Protein AF-A0A3D0TPC2-F1 (afdb_monomer_lite)

Radius of gyration: 18.02 Å; chains: 1; bounding box: 42×35×57 Å

Secondary structure (DSSP, 8-state):
--HHHHHHHHHHHHHHHHHHHHHHHHHHHHHS---GGGT---HHHHHHHHHHHHHHHHHHHHHTGGGTTTGGG-SS--TTHHHHHHHHHHHHSPPPTTT-SSTTTS-PPPHHHHHHHHHHHHHT--TTPPPPEEEE-TTS-EEEEEEETTTTEEEEEEE-TT-SSPEEEEE-TT-SS-EEEEHHHHHHHHHHHHHHHHT-

pLDDT: mean 74.46, std 15.18, range [41.19, 95.12]

Foldseek 3Di:
DPPPPVLQLLLVQLLVLLVVLLVVLVCVLVVDPPPPVPAPDPSVVQVVQLVVLSVLLSVLSNVVSVQSNLSSVPPDHDPQPSVLSVVLSVLQRQGDPVPPPPSLPRLRAHSVLSNVVVSLCSNLDDPQQDHWDWDQDPQSHIKTWDDDPVQRKIWIWIRHPPDPFIKIWIDGRPDPDIDIDTCVVCSVVSNVSRVVVSVD

Structure (mmCIF, N/CA/C/O backbone):
data_AF-A0A3D0TPC2-F1
#
_entry.id   AF-A0A3D0TPC2-F1
#
loop_
_atom_site.group_PDB
_atom_site.id
_atom_site.type_symbol
_atom_site.label_atom_id
_atom_site.label_alt_id
_atom_site.label_comp_id
_atom_site.label_asym_id
_atom_site.label_entity_id
_atom_site.label_seq_id
_atom_site.pdbx_PDB_ins_code
_atom_site.Cartn_x
_atom_site.Cartn_y
_atom_site.Cartn_z
_atom_site.occupancy
_atom_site.B_iso_or_equiv
_atom_site.auth_seq_id
_atom_site.auth_comp_id
_atom_site.auth_asym_id
_atom_site.auth_atom_id
_atom_site.pdbx_PDB_model_num
ATOM 1 N N . MET A 1 1 ? 18.596 -9.144 31.405 1.00 41.19 1 MET A N 1
ATOM 2 C CA . MET A 1 1 ? 19.113 -8.814 30.060 1.00 41.19 1 MET A CA 1
ATOM 3 C C . MET A 1 1 ? 18.632 -9.886 29.087 1.00 41.19 1 MET A C 1
ATOM 5 O O . MET A 1 1 ? 19.204 -10.961 29.081 1.00 41.19 1 MET A O 1
ATOM 9 N N . ALA A 1 2 ? 17.531 -9.646 28.366 1.00 49.00 2 ALA A N 1
ATOM 10 C CA . ALA A 1 2 ? 16.954 -10.598 27.395 1.00 49.00 2 ALA A CA 1
ATOM 11 C C . ALA A 1 2 ? 16.212 -9.895 26.233 1.00 49.00 2 ALA A C 1
ATOM 13 O O . ALA A 1 2 ? 15.448 -10.525 25.516 1.00 49.00 2 ALA A O 1
ATOM 14 N N . LYS A 1 3 ? 16.412 -8.579 26.058 1.00 45.12 3 LYS A N 1
ATOM 15 C CA . LYS A 1 3 ? 15.665 -7.770 25.080 1.00 45.12 3 LYS A CA 1
ATOM 16 C C . LYS A 1 3 ? 16.294 -7.793 23.674 1.00 45.12 3 LYS A C 1
ATOM 18 O O . LYS A 1 3 ? 15.587 -7.661 22.696 1.00 45.12 3 LYS A O 1
ATOM 23 N N . GLY A 1 4 ? 17.605 -8.043 23.563 1.00 45.81 4 GLY A N 1
ATOM 24 C CA . GLY A 1 4 ? 18.334 -7.951 22.286 1.00 45.81 4 GLY A CA 1
ATOM 25 C C . GLY A 1 4 ? 18.294 -9.188 21.377 1.00 45.81 4 GLY A C 1
ATOM 26 O O . GLY A 1 4 ? 18.640 -9.079 20.206 1.00 45.81 4 GLY A O 1
ATOM 27 N N . THR A 1 5 ? 17.904 -10.361 21.883 1.00 50.00 5 THR A N 1
ATOM 28 C CA . THR A 1 5 ? 17.900 -11.605 21.084 1.00 50.00 5 THR A CA 1
ATOM 29 C C . THR A 1 5 ? 16.546 -11.862 20.414 1.00 50.00 5 THR A C 1
ATOM 31 O O . THR A 1 5 ? 16.500 -12.424 19.324 1.00 50.00 5 THR A O 1
ATOM 34 N N . MET A 1 6 ? 15.445 -11.418 21.034 1.00 46.69 6 MET A N 1
ATOM 35 C CA . MET A 1 6 ? 14.094 -11.560 20.475 1.00 46.69 6 MET A CA 1
ATOM 36 C C . MET A 1 6 ? 13.836 -10.584 19.317 1.00 46.69 6 MET A C 1
ATOM 38 O O . MET A 1 6 ? 13.339 -11.017 18.283 1.00 46.69 6 MET A O 1
ATOM 42 N N . ASP A 1 7 ? 14.269 -9.322 19.430 1.00 50.66 7 ASP A N 1
ATOM 43 C CA . ASP A 1 7 ? 14.056 -8.304 18.383 1.00 50.66 7 ASP A CA 1
ATOM 44 C C . ASP A 1 7 ? 14.769 -8.638 17.056 1.00 50.66 7 ASP A C 1
ATOM 46 O O . ASP A 1 7 ? 14.252 -8.335 15.984 1.00 50.66 7 ASP A O 1
ATOM 50 N N . ARG A 1 8 ? 15.924 -9.320 17.102 1.00 53.25 8 ARG A N 1
ATOM 51 C CA . ARG A 1 8 ? 16.634 -9.778 15.890 1.00 53.25 8 ARG A CA 1
ATOM 52 C C . ARG A 1 8 ? 15.889 -10.881 15.143 1.00 53.25 8 ARG A C 1
ATOM 54 O O . ARG A 1 8 ? 15.791 -10.831 13.927 1.00 53.25 8 ARG A O 1
ATOM 61 N N . THR A 1 9 ? 15.328 -11.838 15.878 1.00 58.41 9 THR A N 1
ATOM 62 C CA . THR A 1 9 ? 14.628 -12.988 15.280 1.00 58.41 9 THR A CA 1
ATOM 63 C C . THR A 1 9 ? 13.366 -12.532 14.544 1.00 58.41 9 THR A C 1
ATOM 65 O O . THR A 1 9 ? 13.076 -12.988 13.446 1.00 58.41 9 THR A O 1
ATOM 68 N N . ALA A 1 10 ? 12.666 -11.561 15.129 1.00 54.28 10 ALA A N 1
ATOM 69 C CA . ALA A 1 10 ? 11.485 -10.948 14.549 1.00 54.28 10 ALA A CA 1
ATOM 70 C C . ALA A 1 10 ? 11.784 -10.203 13.236 1.00 54.28 10 ALA A C 1
ATOM 72 O O . ALA A 1 10 ? 11.070 -10.347 12.241 1.00 54.28 10 ALA A O 1
ATOM 73 N N . ALA A 1 11 ? 12.877 -9.438 13.220 1.00 56.59 11 ALA A N 1
ATOM 74 C CA . ALA A 1 11 ? 13.283 -8.717 12.028 1.00 56.59 11 ALA A CA 1
ATOM 75 C C . ALA A 1 11 ? 13.643 -9.653 10.864 1.00 56.59 11 ALA A C 1
ATOM 77 O O . ALA A 1 11 ? 13.249 -9.413 9.720 1.00 56.59 11 ALA A O 1
ATOM 78 N N . ASP A 1 12 ? 14.322 -10.755 11.177 1.00 62.19 12 ASP A N 1
ATOM 79 C CA . ASP A 1 12 ? 14.690 -11.778 10.204 1.00 62.19 12 ASP A CA 1
ATOM 80 C C . ASP A 1 12 ? 13.446 -12.462 9.600 1.00 62.19 12 ASP A C 1
ATOM 82 O O . ASP A 1 12 ? 13.386 -12.695 8.391 1.00 62.19 12 ASP A O 1
ATOM 86 N N . GLU A 1 13 ? 12.408 -12.725 10.400 1.00 61.16 13 GLU A N 1
ATOM 87 C CA . GLU A 1 13 ? 11.156 -13.342 9.939 1.00 61.16 13 GLU A CA 1
ATOM 88 C C . GLU A 1 13 ? 10.371 -12.451 8.964 1.00 61.16 13 GLU A C 1
ATOM 90 O O . GLU A 1 13 ? 9.858 -12.944 7.958 1.00 61.16 13 GLU A O 1
ATOM 95 N N . ALA A 1 14 ? 10.332 -11.139 9.202 1.00 58.97 14 ALA A N 1
ATOM 96 C CA . ALA A 1 14 ? 9.698 -10.166 8.313 1.00 58.97 14 ALA A CA 1
ATOM 97 C C . ALA A 1 14 ? 10.357 -10.101 6.931 1.00 58.97 14 ALA A C 1
ATOM 99 O O . ALA A 1 14 ? 9.681 -10.089 5.899 1.00 58.97 14 ALA A O 1
ATOM 100 N N . VAL A 1 15 ? 11.691 -10.089 6.915 1.00 66.81 15 VAL A N 1
ATOM 101 C CA . VAL A 1 15 ? 12.481 -10.092 5.680 1.00 66.81 15 VAL A CA 1
ATOM 102 C C . VAL A 1 15 ? 12.261 -11.398 4.918 1.00 66.81 15 VAL A C 1
ATOM 104 O O . VAL A 1 15 ? 12.082 -11.373 3.701 1.00 66.81 15 VAL A O 1
ATOM 107 N N . VAL A 1 16 ? 12.187 -12.534 5.619 1.00 70.69 16 VAL A N 1
ATOM 108 C CA . VAL A 1 16 ? 11.868 -13.838 5.016 1.00 70.69 16 VAL A CA 1
ATOM 109 C C . VAL A 1 16 ? 10.454 -13.856 4.427 1.00 70.69 16 VAL A C 1
ATOM 111 O O . VAL A 1 16 ? 10.254 -14.353 3.317 1.00 70.69 16 VAL A O 1
ATOM 114 N N . ALA A 1 17 ? 9.474 -13.298 5.137 1.00 67.25 17 ALA A N 1
ATOM 115 C CA . ALA A 1 17 ? 8.098 -13.134 4.675 1.00 67.25 17 ALA A CA 1
ATOM 116 C C . ALA A 1 17 ? 8.036 -12.325 3.369 1.00 67.25 17 ALA A C 1
ATOM 118 O O . ALA A 1 17 ? 7.430 -12.760 2.385 1.00 67.25 17 ALA A O 1
ATOM 119 N N . PHE A 1 18 ? 8.729 -11.188 3.335 1.00 71.31 18 PHE A N 1
ATOM 120 C CA . PHE A 1 18 ? 8.833 -10.362 2.142 1.00 71.31 18 PHE A CA 1
ATOM 121 C C . PHE A 1 18 ? 9.507 -11.095 0.980 1.00 71.31 18 PHE A C 1
ATOM 123 O O . PHE A 1 18 ? 8.979 -11.120 -0.131 1.00 71.31 18 PHE A O 1
ATOM 130 N N . ASP A 1 19 ? 10.639 -11.754 1.239 1.00 75.50 19 ASP A N 1
ATOM 131 C CA . ASP A 1 19 ? 11.368 -12.514 0.224 1.00 75.50 19 ASP A CA 1
ATOM 132 C C . ASP A 1 19 ? 10.519 -13.663 -0.345 1.00 75.50 19 ASP A C 1
ATOM 134 O O . ASP A 1 19 ? 10.604 -13.960 -1.536 1.00 75.50 19 ASP A O 1
ATOM 138 N N . ASN A 1 20 ? 9.654 -14.285 0.459 1.00 76.25 20 ASN A N 1
ATOM 139 C CA . ASN A 1 20 ? 8.718 -15.300 -0.022 1.00 76.25 20 ASN A CA 1
ATOM 140 C C . ASN A 1 20 ? 7.616 -14.705 -0.911 1.00 76.25 20 ASN A C 1
ATOM 142 O O . ASN A 1 20 ? 7.312 -15.284 -1.955 1.00 76.25 20 ASN A O 1
ATOM 146 N N . ALA A 1 21 ? 7.048 -13.552 -0.544 1.00 74.19 21 ALA A N 1
ATOM 147 C CA . ALA A 1 21 ? 6.061 -12.858 -1.373 1.00 74.19 21 ALA A CA 1
ATOM 148 C C . ALA A 1 21 ? 6.672 -12.381 -2.703 1.00 74.19 21 ALA A C 1
ATOM 150 O O . ALA A 1 21 ? 6.079 -12.591 -3.761 1.00 74.19 21 ALA A O 1
ATOM 151 N N . ALA A 1 22 ? 7.889 -11.831 -2.662 1.00 75.44 22 ALA A N 1
ATOM 152 C CA . ALA A 1 22 ? 8.646 -11.424 -3.842 1.00 75.44 22 ALA A CA 1
ATOM 153 C C . ALA A 1 22 ? 8.966 -12.617 -4.759 1.00 75.44 22 ALA A C 1
ATOM 155 O O . ALA A 1 22 ? 8.783 -12.529 -5.969 1.00 75.44 22 ALA A O 1
ATOM 156 N N . ARG A 1 23 ? 9.371 -13.769 -4.203 1.00 78.31 23 ARG A N 1
ATOM 157 C CA . ARG A 1 23 ? 9.587 -15.007 -4.980 1.00 78.31 23 ARG A CA 1
ATOM 158 C C . ARG A 1 23 ? 8.304 -15.548 -5.600 1.00 78.31 23 ARG A C 1
ATOM 160 O O . ARG A 1 23 ? 8.337 -16.047 -6.723 1.00 78.31 23 ARG A O 1
ATOM 167 N N . ALA A 1 24 ? 7.183 -15.486 -4.881 1.00 78.25 24 ALA A N 1
ATOM 168 C CA . ALA A 1 24 ? 5.889 -15.897 -5.417 1.00 78.25 24 ALA A CA 1
ATOM 169 C C . ALA A 1 24 ? 5.478 -15.005 -6.597 1.00 78.25 24 ALA A C 1
ATOM 171 O O . ALA A 1 24 ? 4.994 -15.513 -7.609 1.00 78.25 24 ALA A O 1
ATOM 172 N N . LEU A 1 25 ? 5.731 -13.698 -6.491 1.00 77.69 25 LEU A N 1
ATOM 173 C CA . LEU A 1 25 ? 5.493 -12.731 -7.556 1.00 77.69 25 LEU A CA 1
ATOM 174 C C . LEU A 1 25 ? 6.395 -12.984 -8.774 1.00 77.69 25 LEU A C 1
ATOM 176 O O . LEU A 1 25 ? 5.893 -13.089 -9.889 1.00 77.69 25 LEU A O 1
ATOM 180 N N . ASP A 1 26 ? 7.692 -13.203 -8.555 1.00 75.62 26 ASP A N 1
ATOM 181 C CA . ASP A 1 26 ? 8.646 -13.563 -9.610 1.00 75.62 26 ASP A CA 1
ATOM 182 C C . ASP A 1 26 ? 8.252 -14.880 -10.306 1.00 75.62 26 ASP A C 1
ATOM 184 O O . ASP A 1 26 ? 8.190 -14.964 -11.530 1.00 75.62 26 ASP A O 1
ATOM 188 N N . THR A 1 27 ? 7.845 -15.899 -9.541 1.00 76.81 27 THR A N 1
ATOM 189 C CA . THR A 1 27 ? 7.322 -17.163 -10.094 1.00 76.81 27 THR A CA 1
ATOM 190 C C . THR A 1 27 ? 6.052 -16.937 -10.919 1.00 76.81 27 THR A C 1
ATOM 192 O O . THR A 1 27 ? 5.877 -17.557 -11.966 1.00 76.81 27 THR A O 1
ATOM 195 N N . ARG A 1 28 ? 5.159 -16.039 -10.482 1.00 75.69 28 ARG A N 1
ATOM 196 C CA . ARG A 1 28 ? 3.927 -15.687 -11.204 1.00 75.69 28 ARG A CA 1
ATOM 197 C C . ARG A 1 28 ? 4.228 -14.961 -12.513 1.00 75.69 28 ARG A C 1
ATOM 199 O O . ARG A 1 28 ? 3.548 -15.222 -13.504 1.00 75.69 28 ARG A O 1
ATOM 206 N N . TRP A 1 29 ? 5.223 -14.078 -12.531 1.00 72.75 29 TRP A N 1
ATOM 207 C CA . TRP A 1 29 ? 5.662 -13.384 -13.742 1.00 72.75 29 TRP A CA 1
ATOM 208 C C . TRP A 1 29 ? 6.386 -14.315 -14.715 1.00 72.75 29 TRP A C 1
ATOM 210 O O . TRP A 1 29 ? 6.119 -14.249 -15.909 1.00 72.75 29 TRP A O 1
ATOM 220 N N . ASN A 1 30 ? 7.225 -15.224 -14.213 1.00 68.25 30 ASN A N 1
ATOM 221 C CA . ASN A 1 30 ? 7.955 -16.195 -15.034 1.00 68.25 30 ASN A CA 1
ATOM 222 C C . ASN A 1 30 ? 7.078 -17.368 -15.513 1.00 68.25 30 ASN A C 1
ATOM 224 O O . ASN A 1 30 ? 7.376 -17.984 -16.532 1.00 68.25 30 ASN A O 1
ATOM 228 N N . GLY A 1 31 ? 6.014 -17.702 -14.775 1.00 61.91 31 GLY A N 1
ATOM 229 C CA . GLY A 1 31 ? 5.088 -18.796 -15.090 1.00 61.91 31 GLY A CA 1
ATOM 230 C C . GLY A 1 31 ? 3.858 -18.380 -15.900 1.00 61.91 31 GLY A C 1
ATOM 231 O O . GLY A 1 31 ? 3.169 -19.239 -16.450 1.00 61.91 31 GLY A O 1
ATOM 232 N N . ARG A 1 32 ? 3.556 -17.080 -15.985 1.00 59.19 32 ARG A N 1
ATOM 233 C CA . ARG A 1 32 ? 2.592 -16.566 -16.959 1.00 59.19 32 ARG A CA 1
ATOM 234 C C . ARG A 1 32 ? 3.315 -16.391 -18.289 1.00 59.19 32 ARG A C 1
ATOM 236 O O . ARG A 1 32 ? 4.249 -15.601 -18.368 1.00 59.19 32 ARG A O 1
ATOM 243 N N . ASP A 1 33 ? 2.789 -17.007 -19.346 1.00 48.31 33 ASP A N 1
ATOM 244 C CA . ASP A 1 33 ? 2.858 -16.424 -20.690 1.00 48.31 33 ASP A CA 1
ATOM 245 C C . ASP A 1 33 ? 2.101 -15.091 -20.625 1.00 48.31 33 ASP A C 1
ATOM 247 O O . ASP A 1 33 ? 0.917 -14.998 -20.967 1.00 48.31 33 ASP A O 1
ATOM 251 N N . TYR A 1 34 ? 2.733 -14.071 -20.044 1.00 49.19 34 TYR A N 1
ATOM 252 C CA . TYR A 1 34 ? 2.173 -12.739 -19.945 1.00 49.19 34 TYR A CA 1
ATOM 253 C C . TYR A 1 34 ? 2.145 -12.206 -21.371 1.00 49.19 34 TYR A C 1
ATOM 255 O O . TYR A 1 34 ? 3.137 -11.698 -21.881 1.00 49.19 34 TYR A O 1
ATOM 263 N N . ARG A 1 35 ? 1.022 -12.434 -22.060 1.00 45.38 35 ARG A N 1
ATOM 264 C CA . ARG A 1 35 ? 0.789 -11.916 -23.402 1.00 45.38 35 ARG A CA 1
ATOM 265 C C . ARG A 1 35 ? 0.989 -10.408 -23.343 1.00 45.38 35 ARG A C 1
ATOM 267 O O . ARG A 1 35 ? 0.158 -9.686 -22.794 1.00 45.38 35 ARG A O 1
ATOM 274 N N . SER A 1 36 ? 2.091 -9.964 -23.937 1.00 46.97 36 SER A N 1
ATOM 275 C CA . SER A 1 36 ? 2.481 -8.572 -24.167 1.00 46.97 36 SER A CA 1
ATOM 276 C C . SER A 1 36 ? 1.446 -7.770 -24.967 1.00 46.97 36 SER A C 1
ATOM 278 O O . SER A 1 36 ? 1.631 -6.578 -25.193 1.00 46.97 36 SER A O 1
ATOM 280 N N . ASP A 1 37 ? 0.352 -8.407 -25.387 1.00 45.56 37 ASP A N 1
ATOM 281 C CA . ASP A 1 37 ? -0.706 -7.857 -26.231 1.00 45.56 37 ASP A CA 1
ATOM 282 C C . ASP A 1 37 ? -1.420 -6.635 -25.622 1.00 45.56 37 ASP A C 1
ATOM 284 O O . ASP A 1 37 ? -2.103 -5.926 -26.354 1.00 45.56 37 ASP A O 1
ATOM 288 N N . ARG A 1 38 ? -1.289 -6.366 -24.311 1.00 47.84 38 ARG A N 1
ATOM 289 C CA . ARG A 1 38 ? -1.936 -5.205 -23.667 1.00 47.84 38 ARG A CA 1
ATOM 290 C C . ARG A 1 38 ? -1.121 -3.913 -23.633 1.00 47.84 38 ARG A C 1
ATOM 292 O O . ARG A 1 38 ? -1.750 -2.880 -23.446 1.00 47.84 38 ARG A O 1
ATOM 299 N N . HIS A 1 39 ? 0.208 -3.951 -23.782 1.00 48.00 39 HIS A N 1
ATOM 300 C CA . HIS A 1 39 ? 1.042 -2.779 -23.449 1.00 48.00 39 HIS A CA 1
ATOM 301 C C . HIS A 1 39 ? 2.178 -2.452 -24.430 1.00 48.00 39 HIS A C 1
ATOM 303 O O . HIS A 1 39 ? 3.118 -1.751 -24.063 1.00 48.00 39 HIS A O 1
ATOM 309 N N . GLY A 1 40 ? 2.172 -3.020 -25.643 1.00 46.84 40 GLY A N 1
ATOM 310 C CA . GLY A 1 40 ? 3.077 -2.618 -26.736 1.00 46.84 40 GLY A CA 1
ATOM 311 C C . GLY A 1 40 ? 4.592 -2.723 -26.473 1.00 46.84 40 GLY A C 1
ATOM 312 O O . GLY A 1 40 ? 5.387 -2.376 -27.345 1.00 46.84 40 GLY A O 1
ATOM 313 N N . TYR A 1 41 ? 5.019 -3.193 -25.299 1.00 51.31 41 TYR A N 1
ATOM 314 C CA . TYR A 1 41 ? 6.420 -3.272 -24.917 1.00 51.31 41 TYR A CA 1
ATOM 315 C C . TYR A 1 41 ? 7.164 -4.323 -25.735 1.00 51.31 41 TYR A C 1
ATOM 317 O O . TYR A 1 41 ? 6.661 -5.419 -25.995 1.00 51.31 41 TYR A O 1
ATOM 325 N N . ALA A 1 42 ? 8.447 -4.052 -25.985 1.00 55.25 42 ALA A N 1
ATOM 326 C CA . ALA A 1 42 ? 9.420 -5.129 -26.028 1.00 55.25 42 ALA A CA 1
ATOM 327 C C . ALA A 1 42 ? 9.421 -5.778 -24.635 1.00 55.25 42 ALA A C 1
ATOM 329 O O . ALA A 1 42 ? 10.040 -5.273 -23.703 1.00 55.25 42 ALA A O 1
ATOM 330 N N . ASP A 1 43 ? 8.669 -6.868 -24.502 1.00 68.69 43 ASP A N 1
ATOM 331 C CA . ASP A 1 43 ? 8.403 -7.672 -23.300 1.00 68.69 43 ASP A CA 1
ATOM 332 C C . ASP A 1 43 ? 9.621 -7.835 -22.354 1.00 68.69 43 ASP A C 1
ATOM 334 O O . ASP A 1 43 ? 9.489 -7.944 -21.140 1.00 68.69 43 ASP A O 1
ATOM 338 N N . ALA A 1 44 ? 10.851 -7.797 -22.874 1.00 70.81 44 ALA A N 1
ATOM 339 C CA . ALA A 1 44 ? 12.080 -7.823 -22.079 1.00 70.81 44 ALA A CA 1
ATOM 340 C C . ALA A 1 44 ? 12.367 -6.544 -21.256 1.00 70.81 44 ALA A C 1
ATOM 342 O O . ALA A 1 44 ? 12.779 -6.662 -20.104 1.00 70.81 44 ALA A O 1
ATOM 343 N N . GLU A 1 45 ? 12.165 -5.339 -21.801 1.00 72.94 45 GLU A N 1
ATOM 344 C CA . GLU A 1 45 ? 12.511 -4.082 -21.108 1.00 72.94 45 GLU A CA 1
ATOM 345 C C . GL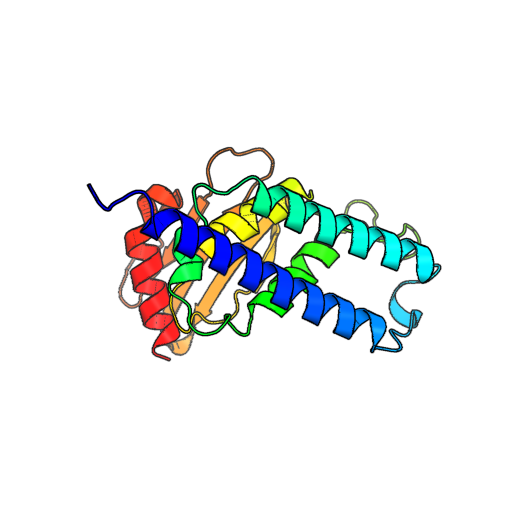U A 1 45 ? 11.558 -3.809 -19.942 1.00 72.94 45 GLU A C 1
ATOM 347 O O . GLU A 1 45 ? 11.985 -3.463 -18.842 1.00 72.94 45 GLU A O 1
ATOM 352 N N . TYR A 1 46 ? 10.263 -4.039 -20.154 1.00 73.00 46 TYR A N 1
ATOM 353 C CA . TYR A 1 46 ? 9.261 -3.905 -19.102 1.00 73.00 46 TYR A CA 1
ATOM 354 C C . TYR A 1 46 ? 9.492 -4.893 -17.958 1.00 73.00 46 TYR A C 1
ATOM 356 O O . TYR A 1 46 ? 9.457 -4.512 -16.788 1.00 73.00 46 TYR A O 1
ATOM 364 N N . ARG A 1 47 ? 9.806 -6.153 -18.289 1.00 75.12 47 ARG A N 1
ATOM 365 C CA . ARG A 1 47 ? 10.196 -7.158 -17.292 1.00 75.12 47 ARG A CA 1
ATOM 366 C C . ARG A 1 47 ? 11.441 -6.733 -16.518 1.00 75.12 47 ARG A C 1
ATOM 368 O O . ARG A 1 47 ? 11.433 -6.836 -15.296 1.00 75.12 47 ARG A O 1
ATOM 375 N N . ALA A 1 48 ? 12.466 -6.207 -17.190 1.00 79.44 48 ALA A N 1
ATOM 376 C CA . ALA A 1 48 ? 13.670 -5.714 -16.523 1.00 79.44 48 ALA A CA 1
ATOM 377 C C . ALA A 1 48 ? 13.354 -4.589 -15.521 1.00 79.44 48 ALA A C 1
ATOM 379 O O . ALA A 1 48 ? 13.802 -4.654 -14.379 1.00 79.44 48 ALA A O 1
ATOM 380 N N . ARG A 1 49 ? 12.510 -3.620 -15.903 1.00 78.31 49 ARG A N 1
ATOM 381 C CA . ARG A 1 49 ? 12.083 -2.526 -15.011 1.00 78.31 49 ARG A CA 1
ATOM 382 C C . ARG A 1 49 ? 11.254 -3.013 -13.820 1.00 78.31 49 ARG A C 1
ATOM 384 O O . ARG A 1 49 ? 11.445 -2.527 -12.711 1.00 78.31 49 ARG A O 1
ATOM 391 N N . ARG A 1 50 ? 10.367 -3.998 -14.014 1.00 80.62 50 ARG A N 1
ATOM 392 C CA . ARG A 1 50 ? 9.614 -4.621 -12.908 1.00 80.62 50 ARG A CA 1
ATOM 393 C C . ARG A 1 50 ? 10.537 -5.315 -11.907 1.00 80.62 50 ARG A C 1
ATOM 395 O O . ARG A 1 50 ? 10.355 -5.167 -10.701 1.00 80.62 50 ARG A O 1
ATOM 402 N N . VAL A 1 51 ? 11.533 -6.052 -12.402 1.00 81.31 51 VAL A N 1
ATOM 403 C CA . VAL A 1 51 ? 12.544 -6.710 -11.559 1.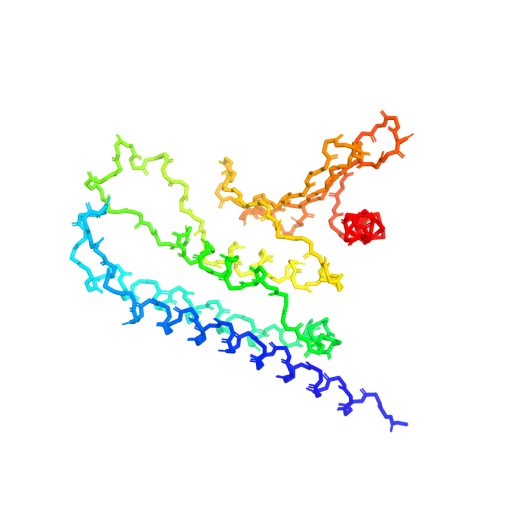00 81.31 51 VAL A CA 1
ATOM 404 C C . VAL A 1 51 ? 13.363 -5.673 -10.789 1.00 81.31 51 VAL A C 1
ATOM 406 O O . VAL A 1 51 ? 13.569 -5.835 -9.589 1.00 81.31 51 VAL A O 1
ATOM 409 N N . GLU A 1 52 ? 13.774 -4.585 -11.443 1.00 83.38 52 GLU A N 1
ATOM 410 C CA . GLU A 1 52 ? 14.503 -3.484 -10.805 1.00 83.38 52 GLU A CA 1
ATOM 411 C C . GLU A 1 52 ? 13.676 -2.803 -9.702 1.00 83.38 52 GLU A C 1
ATOM 413 O O . GLU A 1 52 ? 14.171 -2.617 -8.590 1.00 83.38 52 GLU A O 1
ATOM 418 N N . ALA A 1 53 ? 12.400 -2.503 -9.962 1.00 82.12 53 ALA A N 1
ATOM 419 C CA . ALA A 1 53 ? 11.494 -1.931 -8.968 1.00 82.12 53 ALA A CA 1
ATOM 420 C C . ALA A 1 53 ? 11.287 -2.869 -7.765 1.00 82.12 53 ALA A C 1
ATOM 422 O O . ALA A 1 53 ? 11.340 -2.428 -6.614 1.00 82.12 53 ALA A O 1
ATOM 423 N N . LEU A 1 54 ? 11.115 -4.174 -8.009 1.00 83.38 54 LEU A N 1
ATOM 424 C CA . LEU A 1 54 ? 10.983 -5.167 -6.944 1.00 83.38 54 LEU A CA 1
ATOM 425 C C . LEU A 1 54 ? 12.262 -5.270 -6.097 1.00 83.38 54 LEU A C 1
ATOM 427 O O . LEU A 1 54 ? 12.179 -5.295 -4.870 1.00 83.38 54 LEU A O 1
ATOM 431 N N . GLU A 1 55 ? 13.444 -5.299 -6.716 1.00 83.75 55 GLU A N 1
ATOM 432 C CA . GLU A 1 55 ? 14.720 -5.300 -5.984 1.00 83.75 55 GLU A CA 1
ATOM 433 C C . GLU A 1 55 ? 14.942 -3.997 -5.205 1.00 83.75 55 GLU A C 1
ATOM 435 O O . GLU A 1 55 ? 15.410 -4.034 -4.065 1.00 83.75 55 GLU A O 1
ATOM 440 N N . CYS A 1 56 ? 14.524 -2.854 -5.753 1.00 82.94 56 CYS A N 1
ATOM 441 C CA . CYS A 1 56 ? 14.556 -1.577 -5.047 1.00 82.94 56 CYS A CA 1
ATOM 442 C C . CYS A 1 56 ? 13.705 -1.625 -3.765 1.00 82.94 56 CYS A C 1
ATOM 444 O O . CYS A 1 56 ? 14.195 -1.276 -2.685 1.00 82.94 56 CYS A O 1
ATOM 446 N N . LEU A 1 57 ? 12.473 -2.145 -3.847 1.00 78.69 57 LEU A N 1
ATOM 447 C CA . LEU A 1 57 ? 11.600 -2.357 -2.684 1.00 78.69 57 LEU A CA 1
ATOM 448 C C . LEU A 1 57 ? 12.243 -3.306 -1.655 1.00 78.69 57 LEU A C 1
ATOM 450 O O . LEU A 1 57 ? 12.241 -3.015 -0.456 1.00 78.69 57 LEU A O 1
ATOM 454 N N . ARG A 1 58 ? 12.858 -4.408 -2.113 1.00 78.06 58 ARG A N 1
ATOM 455 C CA . ARG A 1 58 ? 13.585 -5.371 -1.257 1.00 78.06 58 ARG A CA 1
ATOM 456 C C . ARG A 1 58 ? 14.739 -4.724 -0.511 1.00 78.06 58 ARG A C 1
ATOM 458 O O . ARG A 1 58 ? 14.879 -4.928 0.696 1.00 78.06 58 ARG A O 1
ATOM 465 N N . GLN A 1 59 ? 15.570 -3.959 -1.208 1.00 79.50 59 GLN A N 1
ATOM 466 C CA . GLN A 1 59 ? 16.739 -3.324 -0.616 1.00 79.50 59 GLN A CA 1
ATOM 467 C C . GLN A 1 59 ? 16.340 -2.299 0.449 1.00 79.50 59 GLN A C 1
ATOM 469 O O . GLN A 1 59 ? 16.903 -2.313 1.545 1.00 79.50 59 GLN A O 1
ATOM 474 N N . HIS A 1 60 ? 15.341 -1.461 0.167 1.00 74.06 60 HIS A N 1
ATOM 475 C CA . HIS A 1 60 ? 14.883 -0.451 1.118 1.00 74.06 60 HIS A CA 1
ATOM 476 C C . HIS A 1 60 ? 14.241 -1.063 2.367 1.00 74.06 60 HIS A C 1
ATOM 478 O O . HIS A 1 60 ? 14.484 -0.594 3.480 1.00 74.06 60 HIS A O 1
ATOM 484 N N . LEU A 1 61 ? 13.460 -2.137 2.220 1.00 69.94 61 LEU A N 1
ATOM 485 C CA . LEU A 1 61 ? 12.895 -2.839 3.373 1.00 69.94 61 LEU A CA 1
ATOM 486 C C . LEU A 1 61 ? 13.973 -3.480 4.246 1.00 69.94 61 LEU A C 1
ATOM 488 O O . LEU A 1 61 ? 13.905 -3.360 5.468 1.00 69.94 61 LEU A O 1
ATOM 492 N N . ARG A 1 62 ? 14.999 -4.091 3.640 1.00 71.69 62 ARG A N 1
ATOM 493 C CA . ARG A 1 62 ? 16.143 -4.650 4.379 1.00 71.69 62 ARG A CA 1
ATOM 494 C C . ARG A 1 62 ? 16.909 -3.585 5.154 1.00 71.69 62 ARG A C 1
ATOM 496 O O . ARG A 1 62 ? 17.354 -3.855 6.256 1.00 71.69 62 ARG A O 1
ATOM 503 N N . GLN A 1 63 ? 17.044 -2.378 4.611 1.00 68.88 63 GLN A N 1
ATOM 504 C CA . GLN A 1 63 ? 17.677 -1.260 5.318 1.00 68.88 63 GLN A CA 1
ATOM 505 C C . GLN A 1 63 ? 16.800 -0.701 6.453 1.00 68.88 63 GLN A C 1
ATOM 507 O O . GLN A 1 63 ? 17.307 -0.069 7.377 1.00 68.88 63 GLN A O 1
ATOM 512 N N . SER A 1 64 ? 15.490 -0.961 6.426 1.00 60.19 64 SER A N 1
ATOM 513 C CA . SER A 1 64 ? 14.519 -0.519 7.431 1.00 60.19 64 SER A CA 1
ATOM 514 C C . SER A 1 64 ? 14.390 -1.486 8.630 1.00 60.19 64 SER A C 1
ATOM 516 O O . SER A 1 64 ? 13.297 -1.644 9.185 1.00 60.19 64 SER A O 1
ATOM 518 N N . GLU A 1 65 ? 15.494 -2.096 9.080 1.00 53.28 65 GLU A N 1
ATOM 519 C CA . GLU A 1 65 ? 15.541 -3.109 10.160 1.00 53.28 65 GLU A CA 1
ATOM 520 C C . GLU A 1 65 ? 14.796 -2.700 11.452 1.00 53.28 65 GLU A C 1
ATOM 522 O O . GLU A 1 65 ? 14.316 -3.554 12.193 1.00 53.28 65 GLU A O 1
ATOM 527 N N . GLN A 1 66 ? 14.626 -1.399 11.719 1.00 51.00 66 GLN A N 1
ATOM 528 C CA . GLN A 1 66 ? 13.999 -0.880 12.944 1.00 51.00 66 GLN A CA 1
ATOM 529 C C . GLN A 1 66 ? 12.482 -1.116 13.094 1.00 51.00 66 GLN A C 1
ATOM 531 O O . GLN A 1 66 ? 11.956 -0.845 14.171 1.00 51.00 66 GLN A O 1
ATOM 536 N N . LYS A 1 67 ? 11.764 -1.619 12.080 1.00 49.88 67 LYS A N 1
ATOM 537 C CA . LYS A 1 67 ? 10.296 -1.825 12.162 1.00 49.88 67 LYS A CA 1
ATOM 538 C C . LYS A 1 67 ? 9.803 -3.215 11.754 1.00 49.88 67 LYS A C 1
ATOM 540 O O . LYS A 1 67 ? 8.610 -3.494 11.728 1.00 49.88 67 LYS A O 1
ATOM 545 N N . ALA A 1 68 ? 10.730 -4.136 11.538 1.00 43.84 68 ALA A N 1
ATOM 546 C CA . ALA A 1 68 ? 10.457 -5.511 11.144 1.00 43.84 68 ALA A CA 1
ATOM 547 C C . ALA A 1 68 ? 9.781 -6.370 12.254 1.00 43.84 68 ALA A C 1
ATOM 549 O O . ALA A 1 68 ? 9.479 -7.540 12.052 1.00 43.84 68 ALA A O 1
ATOM 550 N N . GLY A 1 69 ? 9.465 -5.780 13.414 1.00 47.97 69 GLY A N 1
ATOM 551 C CA . GLY A 1 69 ? 8.753 -6.443 14.510 1.00 47.97 69 GLY A CA 1
ATOM 552 C C . GLY A 1 69 ? 7.278 -6.767 14.238 1.00 47.97 69 GLY A C 1
ATOM 553 O O . GLY A 1 69 ? 6.734 -7.640 14.908 1.00 47.97 69 GLY A O 1
ATOM 554 N N . VAL A 1 70 ? 6.624 -6.113 13.268 1.00 51.44 70 VAL A N 1
ATOM 555 C CA . VAL A 1 70 ? 5.176 -6.303 13.040 1.00 51.44 70 VAL A CA 1
ATOM 556 C C . VAL A 1 70 ? 4.869 -7.589 12.257 1.00 51.44 70 VAL A C 1
ATOM 558 O O . VAL A 1 70 ? 3.919 -8.298 12.577 1.00 51.44 70 VAL A O 1
ATOM 561 N N . LEU A 1 71 ? 5.725 -7.971 11.304 1.00 50.50 71 LEU A N 1
ATOM 562 C CA . LEU A 1 71 ? 5.570 -9.210 10.525 1.00 50.50 71 LEU A CA 1
ATOM 563 C C . LEU A 1 71 ? 6.004 -10.477 11.282 1.00 50.50 71 LEU A C 1
ATOM 565 O O . LEU A 1 71 ? 5.532 -11.566 10.968 1.00 50.50 71 LEU A O 1
ATOM 569 N N . ALA A 1 72 ? 6.861 -10.347 12.295 1.00 48.50 72 ALA A N 1
ATOM 570 C CA . ALA A 1 72 ? 7.331 -11.457 13.130 1.00 48.50 72 ALA A CA 1
ATOM 571 C C . ALA A 1 72 ? 6.220 -12.184 13.903 1.00 48.50 72 ALA A C 1
ATOM 573 O O . ALA A 1 72 ? 6.326 -13.353 14.260 1.00 48.50 72 ALA A O 1
ATOM 574 N N . GLY A 1 73 ? 5.118 -11.485 14.187 1.00 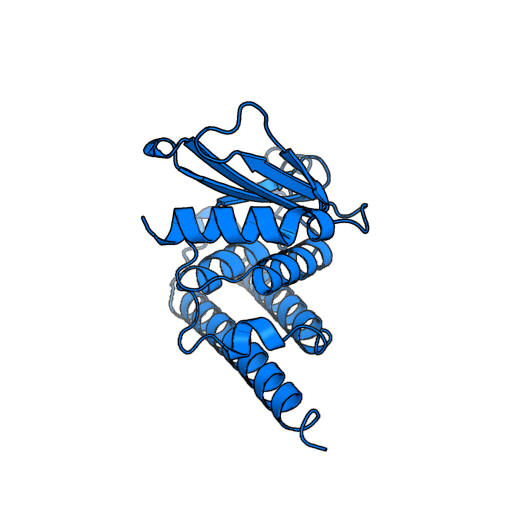51.06 73 GLY A N 1
ATOM 575 C CA . GLY A 1 73 ? 3.950 -12.084 14.833 1.00 51.06 73 GLY A CA 1
ATOM 576 C C . GLY A 1 73 ? 3.080 -12.910 13.880 1.00 51.06 73 GLY A C 1
ATOM 577 O O . GLY A 1 73 ? 2.233 -13.688 14.330 1.00 51.06 73 GLY A O 1
ATOM 578 N N . CYS A 1 74 ? 3.263 -12.760 12.565 1.00 53.75 74 CYS A N 1
ATOM 579 C CA . CYS A 1 74 ? 2.402 -13.361 11.558 1.00 53.75 74 CYS A CA 1
ATOM 580 C C . CYS A 1 74 ? 2.886 -14.773 11.203 1.00 53.75 74 CYS A C 1
ATOM 582 O O . CYS A 1 74 ? 3.773 -14.962 10.376 1.00 53.75 74 CYS A O 1
ATOM 584 N N . ARG A 1 75 ? 2.237 -15.803 11.766 1.00 53.06 75 ARG A N 1
ATOM 585 C CA . ARG A 1 75 ? 2.483 -17.213 11.383 1.00 53.06 75 ARG A CA 1
ATOM 586 C C . ARG A 1 75 ? 2.207 -17.506 9.903 1.00 53.06 75 ARG A C 1
ATOM 588 O O . ARG A 1 75 ? 2.687 -18.512 9.384 1.00 53.06 75 ARG A O 1
ATOM 595 N N . GLN A 1 76 ? 1.394 -16.680 9.249 1.00 60.81 76 GLN A N 1
ATOM 596 C CA . GLN A 1 76 ? 1.085 -16.753 7.826 1.00 60.81 76 GLN A CA 1
ATOM 597 C C . GLN A 1 76 ? 1.079 -15.342 7.246 1.00 60.81 76 GLN A C 1
ATOM 599 O O . GLN A 1 76 ? 0.580 -14.411 7.876 1.00 60.81 76 GLN A O 1
ATOM 604 N N . LEU A 1 77 ? 1.638 -15.202 6.044 1.00 66.00 77 LEU A N 1
ATOM 605 C CA . LEU A 1 77 ? 1.587 -13.957 5.288 1.00 66.00 77 LEU A CA 1
ATOM 606 C C . LEU A 1 77 ? 0.132 -13.564 4.997 1.00 66.00 77 LEU A C 1
ATOM 608 O O . LEU A 1 77 ? -0.657 -14.441 4.625 1.00 66.00 77 LEU A O 1
ATOM 612 N N . PRO A 1 78 ? -0.220 -12.268 5.084 1.00 72.50 78 PRO A N 1
ATOM 613 C CA . PRO A 1 78 ? -1.505 -11.801 4.591 1.00 72.50 78 PRO A CA 1
ATOM 614 C C . PRO A 1 78 ? -1.645 -12.125 3.103 1.00 72.50 78 PRO A C 1
ATOM 616 O O . PRO A 1 78 ? -0.730 -11.883 2.313 1.00 72.50 78 PRO A O 1
ATOM 619 N N . ARG A 1 79 ? -2.798 -12.672 2.704 1.00 77.81 79 ARG A N 1
ATOM 620 C CA . ARG A 1 79 ? -3.039 -13.109 1.315 1.00 77.81 79 ARG A CA 1
ATOM 621 C C . ARG A 1 79 ? -2.939 -11.967 0.304 1.00 77.81 79 ARG A C 1
ATOM 623 O O . ARG A 1 79 ? -2.564 -12.207 -0.838 1.00 77.81 79 ARG A O 1
ATOM 630 N N . TRP A 1 80 ? -3.244 -10.749 0.738 1.00 82.75 80 TRP A N 1
ATOM 631 C CA . TRP A 1 80 ? -3.188 -9.550 -0.089 1.00 82.75 80 TRP A CA 1
ATOM 632 C C . TRP A 1 80 ? -1.765 -9.032 -0.319 1.00 82.75 80 TRP A C 1
ATOM 634 O O . TRP A 1 80 ? -1.559 -8.252 -1.242 1.00 82.75 80 TRP A O 1
ATOM 644 N N . LEU A 1 81 ? -0.758 -9.463 0.459 1.00 81.81 81 LEU A N 1
ATOM 645 C CA . LEU A 1 81 ? 0.592 -8.893 0.369 1.00 81.81 81 LEU A CA 1
ATOM 646 C C . LEU A 1 81 ? 1.179 -9.043 -1.039 1.00 81.81 81 LEU A C 1
ATOM 648 O O . LEU A 1 81 ? 1.738 -8.096 -1.576 1.00 81.81 81 LEU A O 1
ATOM 652 N N . THR A 1 82 ? 1.016 -10.205 -1.674 1.00 81.12 82 THR A N 1
ATOM 653 C CA . THR A 1 82 ? 1.491 -10.411 -3.050 1.00 81.12 82 THR A CA 1
ATOM 654 C C . THR A 1 82 ? 0.780 -9.498 -4.054 1.00 81.12 82 THR A C 1
ATOM 656 O O . THR A 1 82 ? 1.437 -9.006 -4.966 1.00 81.12 82 THR A O 1
ATOM 659 N N . GLY A 1 83 ? -0.525 -9.253 -3.884 1.00 83.94 83 GLY A N 1
ATOM 660 C CA . GLY A 1 83 ? -1.299 -8.349 -4.744 1.00 83.94 83 GLY A CA 1
ATOM 661 C C . GLY A 1 83 ? -0.846 -6.897 -4.603 1.00 83.94 83 GLY A C 1
ATOM 662 O O . GLY A 1 83 ? -0.568 -6.238 -5.601 1.00 83.94 83 GLY A O 1
ATOM 663 N N . VAL A 1 84 ? -0.646 -6.442 -3.364 1.00 87.38 84 VAL A N 1
ATOM 664 C CA . VAL A 1 84 ? -0.117 -5.103 -3.075 1.00 87.38 84 VAL A CA 1
ATOM 665 C C . VAL A 1 84 ? 1.278 -4.912 -3.668 1.00 87.38 84 VAL A C 1
ATOM 667 O O . VAL A 1 84 ? 1.546 -3.877 -4.268 1.00 87.38 84 VAL A O 1
ATOM 670 N N . LEU A 1 85 ? 2.169 -5.901 -3.559 1.00 85.12 85 LEU A N 1
ATOM 671 C CA . LEU A 1 85 ? 3.506 -5.798 -4.154 1.00 85.12 85 LEU A CA 1
ATOM 672 C C . LEU A 1 85 ? 3.486 -5.780 -5.676 1.00 85.12 85 LEU A C 1
ATOM 674 O O . LEU A 1 85 ? 4.269 -5.044 -6.273 1.00 85.12 85 LEU A O 1
ATOM 678 N N . GLU A 1 86 ? 2.604 -6.561 -6.298 1.00 84.88 86 GLU A N 1
ATOM 679 C CA . GLU A 1 86 ? 2.400 -6.499 -7.745 1.00 84.88 86 GLU A CA 1
ATOM 680 C C . GLU A 1 86 ? 1.977 -5.089 -8.159 1.00 84.88 86 GLU A C 1
ATOM 682 O O . GLU A 1 86 ? 2.611 -4.504 -9.033 1.00 84.88 86 GLU A O 1
ATOM 687 N N . LEU A 1 87 ? 0.991 -4.511 -7.468 1.00 86.75 87 LEU A N 1
ATOM 688 C CA . LEU A 1 87 ? 0.479 -3.182 -7.780 1.00 86.75 87 LEU A CA 1
ATOM 689 C C . LEU A 1 87 ? 1.513 -2.076 -7.534 1.00 86.75 87 LEU A C 1
ATOM 691 O O . LEU A 1 87 ? 1.700 -1.220 -8.391 1.00 86.75 87 LEU A O 1
ATOM 695 N N . LEU A 1 88 ? 2.243 -2.111 -6.416 1.00 87.62 88 LEU A N 1
ATOM 696 C CA . LEU A 1 88 ? 3.311 -1.143 -6.137 1.00 87.62 88 LEU A CA 1
ATOM 697 C C . LEU A 1 88 ? 4.420 -1.185 -7.194 1.00 87.62 88 LEU A C 1
ATOM 699 O O . LEU A 1 88 ? 4.930 -0.140 -7.589 1.00 87.62 88 LEU A O 1
ATOM 703 N N . VAL A 1 89 ? 4.783 -2.377 -7.678 1.00 85.19 89 VAL A N 1
ATOM 704 C CA . VAL A 1 89 ? 5.743 -2.508 -8.781 1.00 85.19 89 VAL A CA 1
ATOM 705 C C . VAL A 1 89 ? 5.158 -1.955 -10.077 1.00 85.19 89 VAL A C 1
ATOM 707 O O . VAL A 1 89 ? 5.857 -1.248 -10.796 1.00 85.19 89 VAL A O 1
ATOM 710 N N . GLU A 1 90 ? 3.894 -2.244 -10.382 1.00 83.44 90 GLU A N 1
ATOM 711 C CA . GLU A 1 90 ? 3.235 -1.734 -11.586 1.00 83.44 90 GLU A CA 1
ATOM 712 C C . GLU A 1 90 ? 3.154 -0.204 -11.599 1.00 83.44 90 GLU A C 1
ATOM 714 O O . GLU A 1 90 ? 3.461 0.402 -12.623 1.00 83.44 90 GLU A O 1
ATOM 719 N N . LEU A 1 91 ? 2.840 0.417 -10.460 1.00 83.12 91 LEU A N 1
ATOM 720 C CA . LEU A 1 91 ? 2.773 1.873 -10.310 1.00 83.12 91 LEU A CA 1
ATOM 721 C C . LEU A 1 91 ? 4.153 2.547 -10.347 1.00 83.12 91 LEU A C 1
ATOM 723 O O . LEU A 1 91 ? 4.257 3.711 -10.729 1.00 83.12 91 LEU A O 1
ATOM 727 N N . SER A 1 92 ? 5.224 1.821 -10.014 1.00 81.44 92 SER A N 1
ATOM 728 C CA . SER A 1 92 ? 6.602 2.321 -10.101 1.00 81.44 92 SER A CA 1
ATOM 729 C C . SER A 1 92 ? 7.252 2.154 -11.477 1.00 81.44 92 SER A C 1
ATOM 731 O O . SER A 1 92 ? 8.367 2.640 -11.681 1.00 81.44 92 SER A O 1
ATOM 733 N N . VAL A 1 93 ? 6.598 1.487 -12.436 1.00 78.69 93 VAL A N 1
ATOM 734 C CA . VAL A 1 93 ? 7.121 1.345 -13.801 1.00 78.69 93 VAL A CA 1
ATOM 735 C C . VAL A 1 93 ? 6.361 2.286 -14.740 1.00 78.69 93 VAL A C 1
ATOM 737 O O . VAL A 1 93 ? 5.203 2.019 -15.055 1.00 78.69 93 VAL A O 1
ATOM 740 N N . PRO A 1 94 ? 6.992 3.366 -15.242 1.00 68.75 94 PRO A N 1
ATOM 741 C CA . PRO A 1 94 ? 6.318 4.300 -16.138 1.00 68.75 94 PRO A CA 1
ATOM 742 C C . PRO A 1 94 ? 5.912 3.599 -17.435 1.00 68.75 94 PRO A C 1
ATOM 744 O O . PRO A 1 94 ? 6.747 2.927 -18.052 1.00 68.75 94 PRO A O 1
ATOM 747 N N . LEU A 1 95 ? 4.649 3.776 -17.842 1.00 63.50 95 LEU A N 1
ATOM 748 C CA . LEU A 1 95 ? 4.112 3.236 -19.093 1.00 63.50 95 LEU A CA 1
ATOM 749 C C . LEU A 1 95 ? 4.855 3.818 -20.308 1.00 63.50 95 LEU A C 1
ATOM 751 O O . LEU A 1 95 ? 5.358 4.946 -20.258 1.00 63.50 95 LEU A O 1
ATOM 755 N N . PRO A 1 96 ? 4.958 3.068 -21.418 1.00 57.28 96 PRO A N 1
ATOM 756 C CA . PRO A 1 96 ? 5.655 3.536 -22.590 1.00 57.28 96 PRO A CA 1
ATOM 757 C C . PRO A 1 96 ? 4.787 4.587 -23.301 1.00 57.28 96 PRO A C 1
ATOM 759 O O . PRO A 1 96 ? 3.556 4.500 -23.291 1.00 57.28 96 PRO A O 1
ATOM 762 N N . PRO A 1 97 ? 5.410 5.552 -23.992 1.00 55.62 97 PRO A N 1
ATOM 763 C CA . PRO A 1 97 ? 4.703 6.674 -24.609 1.00 55.62 97 PRO A CA 1
ATOM 764 C C . PRO A 1 97 ? 3.674 6.285 -25.687 1.00 55.62 97 PRO A C 1
ATOM 766 O O . PRO A 1 97 ? 2.878 7.127 -26.079 1.00 55.62 97 PRO A O 1
ATOM 769 N N . ALA A 1 98 ? 3.666 5.037 -26.173 1.00 55.12 98 ALA A N 1
ATOM 770 C CA . ALA A 1 98 ? 2.703 4.565 -27.171 1.00 55.12 98 ALA A CA 1
ATOM 771 C C . ALA A 1 98 ? 1.298 4.280 -26.600 1.00 55.12 98 ALA A C 1
ATOM 773 O O . ALA A 1 98 ? 0.325 4.385 -27.342 1.00 55.12 98 ALA A O 1
ATOM 774 N N . ASP A 1 99 ? 1.194 3.967 -25.304 1.00 50.59 99 ASP A N 1
ATOM 775 C CA . ASP A 1 99 ? -0.082 3.717 -24.611 1.00 50.59 99 ASP A CA 1
ATOM 776 C C . ASP A 1 99 ? -0.500 4.884 -23.703 1.00 50.59 99 ASP A C 1
ATOM 778 O O . ASP A 1 99 ? -1.609 4.909 -23.168 1.00 50.59 99 ASP A O 1
ATOM 782 N N . ALA A 1 100 ? 0.377 5.875 -23.539 1.00 51.88 100 ALA A N 1
ATOM 783 C CA . ALA A 1 100 ? 0.070 7.107 -22.841 1.00 51.88 100 ALA A CA 1
ATOM 784 C C . ALA A 1 100 ? -0.661 8.055 -23.801 1.00 51.88 100 ALA A C 1
ATOM 786 O O . ALA A 1 100 ? -0.048 8.895 -24.455 1.00 51.88 100 ALA A O 1
ATOM 787 N N . ALA A 1 101 ? -1.986 7.909 -23.899 1.00 50.91 101 ALA A N 1
ATOM 788 C CA . ALA A 1 101 ? -2.829 8.873 -24.613 1.00 50.91 101 ALA A CA 1
ATOM 789 C C . ALA A 1 101 ? -2.658 10.314 -24.073 1.00 50.91 101 ALA A C 1
ATOM 791 O O . ALA A 1 101 ? -2.914 11.262 -24.805 1.00 50.91 101 ALA A O 1
ATOM 792 N N . ASP A 1 102 ? -2.144 10.445 -22.845 1.00 53.66 102 ASP A N 1
ATOM 793 C CA . ASP A 1 102 ? -1.508 11.628 -22.270 1.00 53.66 102 ASP A CA 1
ATOM 794 C C . ASP A 1 102 ? -0.378 11.145 -21.336 1.00 53.66 102 ASP A C 1
ATOM 796 O O . ASP A 1 102 ? -0.641 10.518 -20.308 1.00 53.66 102 ASP A O 1
ATOM 800 N N . SER A 1 103 ? 0.893 11.410 -21.667 1.00 45.28 103 SER A N 1
ATOM 801 C CA . SER A 1 103 ? 2.045 11.093 -20.792 1.00 45.28 103 SER A CA 1
ATOM 802 C C . SER A 1 103 ? 1.985 11.790 -19.434 1.00 45.28 103 SER A C 1
ATOM 804 O O . SER A 1 103 ? 2.644 11.355 -18.495 1.00 45.28 103 SER A O 1
ATOM 806 N N . ASP A 1 104 ? 1.164 12.834 -19.341 1.00 48.81 104 ASP A N 1
ATOM 807 C CA . ASP A 1 104 ? 0.949 13.635 -18.141 1.00 48.81 104 ASP A CA 1
ATOM 808 C C . ASP A 1 104 ? -0.182 13.076 -17.250 1.00 48.81 104 ASP A C 1
ATOM 810 O O . ASP A 1 104 ? -0.430 13.618 -16.177 1.00 48.81 104 ASP A O 1
ATOM 814 N N . GLN A 1 105 ? -0.881 12.008 -17.671 1.00 49.34 105 GLN A N 1
ATOM 815 C CA . GLN A 1 105 ? -2.052 11.460 -16.961 1.00 49.34 105 GLN A CA 1
ATOM 816 C C . GLN A 1 105 ? -1.876 10.049 -16.403 1.00 49.34 105 GLN A C 1
ATOM 818 O O . GLN A 1 105 ? -2.767 9.580 -15.699 1.00 49.34 105 GLN A O 1
ATOM 823 N N . VAL A 1 106 ? -0.775 9.350 -16.692 1.00 53.38 106 VAL A N 1
ATOM 824 C CA . VAL A 1 106 ? -0.511 8.057 -16.046 1.00 53.38 106 VAL A CA 1
ATOM 825 C C . VAL A 1 106 ? 0.253 8.341 -14.760 1.00 53.38 106 VAL A C 1
ATOM 827 O O . VAL A 1 106 ? 1.428 8.703 -14.840 1.00 53.38 106 VAL A O 1
ATOM 830 N N . PRO A 1 107 ? -0.357 8.182 -13.576 1.00 56.66 107 PRO A N 1
ATOM 831 C CA . PRO A 1 107 ? 0.346 8.465 -12.343 1.00 56.66 107 PRO A CA 1
ATOM 832 C C . PRO A 1 107 ? 1.371 7.348 -12.127 1.00 56.66 107 PRO A C 1
ATOM 834 O O . PRO A 1 107 ? 1.030 6.230 -11.742 1.00 56.66 107 PRO A O 1
ATOM 837 N N . SER A 1 108 ? 2.634 7.626 -12.434 1.00 68.50 108 SER A N 1
ATOM 838 C CA . SER A 1 108 ? 3.742 6.799 -11.971 1.00 68.50 108 SER A CA 1
ATOM 839 C C . SER A 1 108 ? 4.160 7.302 -10.601 1.00 68.50 108 SER A C 1
ATOM 841 O O . SER A 1 108 ? 4.460 8.490 -10.455 1.00 68.50 108 SER A O 1
ATOM 843 N N . THR A 1 109 ? 4.215 6.422 -9.612 1.00 77.94 109 THR A N 1
ATOM 844 C CA . THR A 1 109 ? 4.692 6.781 -8.276 1.00 77.94 109 THR A CA 1
ATOM 845 C C . THR A 1 109 ? 6.181 6.500 -8.155 1.00 77.94 109 THR A C 1
ATOM 847 O O . THR A 1 109 ? 6.722 5.573 -8.767 1.00 77.94 109 THR A O 1
ATOM 850 N N . SER A 1 110 ? 6.888 7.320 -7.377 1.00 82.38 110 SER A N 1
ATOM 851 C CA . SER A 1 110 ? 8.311 7.080 -7.147 1.00 82.38 110 SER A CA 1
ATOM 852 C C . SER A 1 110 ? 8.507 5.786 -6.349 1.00 82.38 110 SER A C 1
ATOM 854 O O . SER A 1 110 ? 7.683 5.415 -5.508 1.00 82.38 110 SER A O 1
ATOM 856 N N . ALA A 1 111 ? 9.634 5.102 -6.566 1.00 79.88 111 ALA A N 1
ATOM 857 C CA . ALA A 1 111 ? 9.976 3.919 -5.776 1.00 79.88 111 ALA A CA 1
ATOM 858 C C . ALA A 1 111 ? 10.015 4.230 -4.266 1.00 79.88 111 ALA A C 1
ATOM 860 O O . ALA A 1 111 ? 9.654 3.385 -3.452 1.00 79.88 111 ALA A O 1
ATOM 861 N N . GLU A 1 112 ? 10.395 5.453 -3.890 1.00 81.75 112 GLU A N 1
ATOM 862 C CA . GLU A 1 112 ? 10.397 5.920 -2.503 1.00 81.75 112 GLU A CA 1
ATOM 863 C C . GLU A 1 112 ? 8.986 5.986 -1.901 1.00 81.75 112 GLU A C 1
ATOM 865 O O . GLU A 1 112 ? 8.779 5.496 -0.788 1.00 81.75 112 GLU A O 1
ATOM 870 N N . VAL A 1 113 ? 8.000 6.506 -2.644 1.00 88.12 113 VAL A N 1
ATOM 871 C CA . VAL A 1 113 ? 6.588 6.498 -2.227 1.00 88.12 113 VAL A CA 1
ATOM 872 C C . VAL A 1 113 ? 6.094 5.064 -2.053 1.00 88.12 113 VAL A C 1
ATOM 874 O O . VAL A 1 113 ? 5.491 4.754 -1.024 1.00 88.12 113 VAL A O 1
ATOM 877 N N . SER A 1 114 ? 6.402 4.160 -2.989 1.00 87.94 114 SER A N 1
ATOM 878 C CA . SER A 1 114 ? 6.029 2.740 -2.887 1.00 87.94 114 SER A CA 1
ATOM 879 C C . SER A 1 114 ? 6.662 2.057 -1.668 1.00 87.94 114 SER A C 1
ATOM 881 O O . SER A 1 114 ? 5.983 1.346 -0.926 1.00 87.94 114 SER A O 1
ATOM 883 N N . VAL A 1 115 ? 7.948 2.312 -1.404 1.00 82.75 115 VAL A N 1
ATOM 884 C CA . VAL A 1 115 ? 8.658 1.818 -0.212 1.00 82.75 115 VAL A CA 1
ATOM 885 C C . VAL A 1 115 ? 8.004 2.341 1.061 1.00 82.75 115 VAL A C 1
ATOM 887 O O . VAL A 1 115 ? 7.738 1.571 1.984 1.00 82.75 115 VAL A O 1
ATOM 890 N N . ARG A 1 116 ? 7.769 3.653 1.145 1.00 85.50 116 ARG A N 1
ATOM 891 C CA . ARG A 1 116 ? 7.205 4.290 2.336 1.00 85.50 116 ARG A CA 1
ATOM 892 C C . ARG A 1 116 ? 5.786 3.801 2.602 1.00 85.50 116 ARG A C 1
ATOM 894 O O . ARG A 1 116 ? 5.480 3.457 3.739 1.00 85.50 116 ARG A O 1
ATOM 901 N N . SER A 1 117 ? 4.978 3.670 1.557 1.00 89.38 117 SER A N 1
ATOM 902 C CA . SER A 1 117 ? 3.629 3.107 1.616 1.00 89.38 117 SER A CA 1
ATOM 903 C C . SER A 1 117 ? 3.619 1.677 2.130 1.00 89.38 117 SER A C 1
ATOM 905 O O . SER A 1 117 ? 2.888 1.354 3.063 1.00 89.38 117 SER A O 1
ATOM 907 N N . LEU A 1 118 ? 4.497 0.830 1.591 1.00 84.19 118 LEU A N 1
ATOM 908 C CA . LEU A 1 118 ? 4.638 -0.538 2.064 1.00 84.19 118 LEU A CA 1
ATOM 909 C C . LEU A 1 118 ? 5.063 -0.584 3.536 1.00 84.19 118 LEU A C 1
ATOM 911 O O . LEU A 1 118 ? 4.531 -1.386 4.294 1.00 84.19 118 LEU A O 1
ATOM 915 N N . ARG A 1 119 ? 5.978 0.290 3.971 1.00 80.06 119 ARG A N 1
ATOM 916 C CA . ARG A 1 119 ? 6.390 0.368 5.384 1.00 80.06 119 ARG A CA 1
ATOM 917 C C . ARG A 1 119 ? 5.227 0.753 6.293 1.00 80.06 119 ARG A C 1
ATOM 919 O O . ARG A 1 119 ? 5.048 0.105 7.316 1.00 80.06 119 ARG A O 1
ATOM 926 N N . VAL A 1 120 ? 4.430 1.751 5.914 1.00 84.75 120 VAL A N 1
ATOM 927 C CA . VAL A 1 120 ? 3.233 2.139 6.675 1.00 84.75 120 VAL A CA 1
ATOM 928 C C . VAL A 1 120 ? 2.249 0.973 6.749 1.00 84.75 120 VAL A C 1
ATOM 930 O O . VAL A 1 120 ? 1.795 0.622 7.832 1.00 84.75 120 VAL A O 1
ATOM 933 N N . LEU A 1 121 ? 1.970 0.316 5.623 1.00 83.94 121 LEU A N 1
ATOM 934 C CA . LEU A 1 121 ? 1.040 -0.809 5.576 1.00 83.94 121 LEU A CA 1
ATOM 935 C C . LEU A 1 121 ? 1.501 -1.982 6.452 1.00 83.94 121 LEU A C 1
ATOM 937 O O . LEU A 1 121 ? 0.690 -2.597 7.140 1.00 83.94 121 LEU A O 1
ATOM 941 N N . LEU A 1 122 ? 2.805 -2.272 6.447 1.00 77.50 122 LEU A N 1
ATOM 942 C CA . LEU A 1 122 ? 3.406 -3.287 7.307 1.00 77.50 122 LEU A CA 1
ATOM 943 C C . LEU A 1 122 ? 3.358 -2.890 8.790 1.00 77.50 122 LEU A C 1
ATOM 945 O O . LEU A 1 122 ? 3.128 -3.757 9.625 1.00 77.50 122 LEU A O 1
ATOM 949 N N . ASP A 1 123 ? 3.523 -1.608 9.122 1.00 76.75 123 ASP A N 1
ATOM 950 C CA . ASP A 1 123 ? 3.406 -1.103 10.499 1.00 76.75 123 ASP A CA 1
ATOM 951 C C . ASP A 1 123 ? 1.974 -1.203 11.050 1.00 76.75 123 ASP A C 1
ATOM 953 O O . ASP A 1 123 ? 1.783 -1.332 12.262 1.00 76.75 123 ASP A O 1
ATOM 957 N N . LEU A 1 124 ? 0.981 -1.126 10.162 1.00 77.12 124 LEU A N 1
ATOM 958 C CA . LEU A 1 124 ? -0.450 -1.168 10.471 1.00 77.12 124 LEU A CA 1
ATOM 959 C C . LEU A 1 124 ? -1.049 -2.576 10.369 1.00 77.12 124 LEU A C 1
ATOM 961 O O . LEU A 1 124 ? -2.260 -2.739 10.523 1.00 77.12 124 LEU A O 1
ATOM 965 N N . LEU A 1 125 ? -0.222 -3.591 10.103 1.00 71.94 125 LEU A N 1
ATOM 966 C CA . LEU A 1 125 ? -0.671 -4.968 9.957 1.00 71.94 125 LEU A CA 1
ATOM 967 C C . LEU A 1 125 ? -1.456 -5.441 11.179 1.00 71.94 125 LEU A C 1
ATOM 969 O O . LEU A 1 125 ? -0.912 -5.595 12.273 1.00 71.94 125 LEU A O 1
ATOM 973 N N . VAL A 1 126 ? -2.718 -5.789 10.940 1.00 67.12 126 VAL A N 1
ATOM 974 C CA . VAL A 1 126 ? -3.515 -6.599 11.859 1.00 67.12 126 VAL A CA 1
ATOM 975 C C . VAL A 1 126 ? -3.728 -7.997 11.268 1.00 67.12 126 VAL A C 1
ATOM 977 O O . VAL A 1 126 ? -3.799 -8.145 10.041 1.00 67.12 126 VAL A O 1
ATOM 980 N N . PRO A 1 127 ? -3.822 -9.047 12.107 1.00 62.09 127 PRO A N 1
ATOM 981 C CA . PRO A 1 127 ? -4.241 -10.367 11.650 1.00 62.09 127 PRO A CA 1
ATOM 982 C C . PRO A 1 127 ? -5.554 -10.277 10.866 1.00 62.09 127 PRO A C 1
ATOM 984 O O . PRO A 1 127 ? -6.462 -9.554 11.270 1.00 62.09 127 PRO A O 1
ATOM 987 N N . ASP A 1 128 ? -5.632 -10.996 9.746 1.00 70.50 128 ASP A N 1
ATOM 988 C CA . ASP A 1 128 ? -6.828 -11.072 8.895 1.00 70.50 128 ASP A CA 1
ATOM 989 C C . ASP A 1 128 ? -7.315 -9.722 8.328 1.00 70.50 128 ASP A C 1
ATOM 991 O O . ASP A 1 128 ? -8.466 -9.589 7.917 1.00 70.50 128 ASP A O 1
ATOM 995 N N . MET A 1 129 ? -6.422 -8.726 8.245 1.00 77.12 129 MET A N 1
ATOM 996 C CA . MET A 1 129 ? -6.686 -7.466 7.548 1.00 77.12 129 MET A CA 1
ATOM 997 C C . MET A 1 129 ? -7.186 -7.725 6.111 1.00 77.12 129 MET A C 1
ATOM 999 O O . MET A 1 129 ? -6.514 -8.467 5.383 1.00 77.12 129 MET A O 1
ATOM 1003 N N . PRO A 1 130 ? -8.308 -7.115 5.674 1.00 82.56 130 PRO A N 1
ATOM 1004 C CA . PRO A 1 130 ? -8.743 -7.185 4.281 1.00 82.56 130 PRO A CA 1
ATOM 1005 C C . PRO A 1 130 ? -7.732 -6.532 3.327 1.00 82.56 130 PRO A C 1
ATOM 1007 O O . PRO A 1 130 ? -6.902 -5.719 3.734 1.00 82.56 130 PRO A O 1
ATOM 1010 N N . GLU A 1 131 ? -7.798 -6.893 2.046 1.00 87.00 131 GLU A N 1
ATOM 1011 C CA . GLU A 1 131 ? -6.985 -6.263 1.001 1.00 87.00 131 GLU A CA 1
ATOM 1012 C C . GLU A 1 131 ? -7.325 -4.765 0.894 1.00 87.00 131 GLU A C 1
ATOM 1014 O O . GLU A 1 131 ? -8.512 -4.445 0.794 1.00 87.00 131 GLU A O 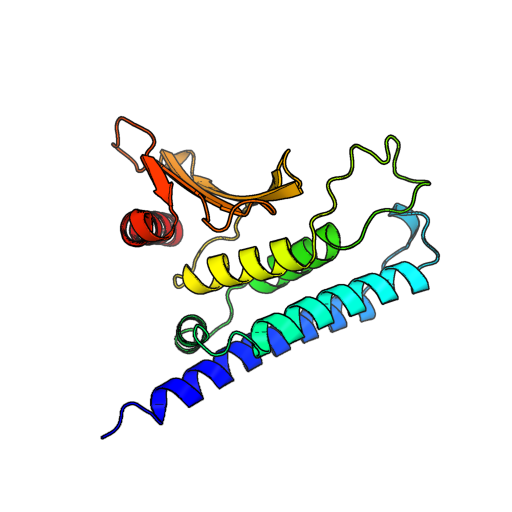1
ATOM 1019 N N . PRO A 1 132 ? -6.332 -3.856 0.954 1.00 90.69 132 PRO A N 1
ATOM 1020 C CA . PRO A 1 132 ? -6.574 -2.440 0.701 1.00 90.69 132 PRO A CA 1
ATOM 1021 C C . PRO A 1 132 ? -6.918 -2.190 -0.763 1.00 90.69 132 PRO A C 1
ATOM 1023 O O . PRO A 1 132 ? -6.352 -2.822 -1.660 1.00 90.69 132 PRO A O 1
ATOM 1026 N N . LEU A 1 133 ? -7.755 -1.185 -1.000 1.00 91.38 133 LEU A N 1
ATOM 1027 C CA . LEU A 1 133 ? -7.737 -0.472 -2.268 1.00 91.38 133 LEU A CA 1
ATOM 1028 C C . LEU A 1 133 ? -6.535 0.469 -2.288 1.00 91.38 133 LEU A C 1
ATOM 1030 O O . LEU A 1 133 ? -6.177 1.053 -1.267 1.00 91.38 133 LEU A O 1
ATOM 1034 N N . ILE A 1 134 ? -5.879 0.560 -3.444 1.00 91.88 134 ILE A N 1
ATOM 1035 C CA . ILE A 1 134 ? -4.698 1.399 -3.637 1.00 91.88 134 ILE A CA 1
ATOM 1036 C C . ILE A 1 134 ? -4.885 2.183 -4.925 1.00 91.88 134 ILE A C 1
ATOM 1038 O O . ILE A 1 134 ? -5.077 1.593 -5.993 1.00 91.88 134 ILE A O 1
ATOM 1042 N N . SER A 1 135 ? -4.783 3.501 -4.830 1.00 89.50 135 SER A N 1
ATOM 1043 C CA . SER A 1 135 ? -4.864 4.398 -5.978 1.00 89.50 135 SER A CA 1
ATOM 1044 C C . SER A 1 135 ? -3.777 5.464 -5.919 1.00 89.50 135 SER A C 1
ATOM 1046 O O . SER A 1 135 ? -3.480 5.976 -4.840 1.00 89.50 135 SER A O 1
ATOM 1048 N N . PRO A 1 136 ? -3.186 5.846 -7.059 1.00 88.25 136 PRO A N 1
ATOM 1049 C CA . PRO A 1 136 ? -2.375 7.050 -7.110 1.00 88.25 136 PRO A CA 1
ATOM 1050 C C . PRO A 1 136 ? -3.211 8.299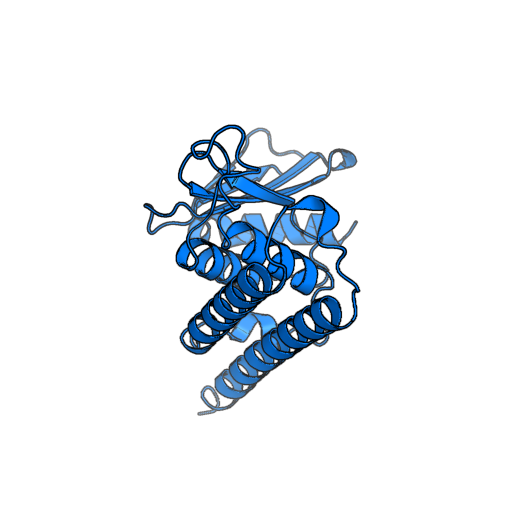 -6.846 1.00 88.25 136 PRO A C 1
ATOM 1052 O O . PRO A 1 136 ? -4.362 8.371 -7.282 1.00 88.25 136 PRO A O 1
ATOM 1055 N N . ASN A 1 137 ? -2.611 9.288 -6.193 1.00 86.38 137 ASN A N 1
ATOM 1056 C CA . ASN A 1 137 ? -3.252 10.571 -5.926 1.00 86.38 137 ASN A CA 1
ATOM 1057 C C . ASN A 1 137 ? -2.711 11.687 -6.848 1.00 86.38 137 ASN A C 1
ATOM 1059 O O . ASN A 1 137 ? -1.772 11.490 -7.624 1.00 86.38 137 ASN A O 1
ATOM 1063 N N . GLU A 1 138 ? -3.302 12.880 -6.760 1.00 82.31 138 GLU A N 1
ATOM 1064 C CA . GLU A 1 138 ? -2.968 14.026 -7.624 1.00 82.31 138 GLU A CA 1
ATOM 1065 C C . GLU A 1 138 ? -1.557 14.598 -7.389 1.00 82.31 138 GLU A C 1
ATOM 1067 O O . GLU A 1 138 ? -1.052 15.350 -8.222 1.00 82.31 138 GLU A O 1
ATOM 1072 N N . THR A 1 139 ? -0.904 14.251 -6.276 1.00 84.44 139 THR A N 1
ATOM 1073 C CA . THR A 1 139 ? 0.433 14.746 -5.911 1.00 84.44 139 THR A CA 1
ATOM 1074 C C . THR A 1 139 ? 1.552 13.792 -6.344 1.00 84.44 139 THR A C 1
ATOM 1076 O O . THR A 1 139 ? 2.724 14.076 -6.115 1.00 84.44 139 THR A O 1
ATOM 1079 N N . GLY A 1 140 ? 1.219 12.658 -6.976 1.00 82.75 140 GLY A N 1
ATOM 1080 C CA . GLY A 1 140 ? 2.174 11.582 -7.278 1.00 82.75 140 GLY A CA 1
ATOM 1081 C C . GLY A 1 140 ? 2.424 10.631 -6.099 1.00 82.75 140 GLY A C 1
ATOM 1082 O O . GLY A 1 140 ? 3.354 9.819 -6.137 1.00 82.75 140 GLY A O 1
ATOM 1083 N N . GLY A 1 141 ? 1.605 10.743 -5.054 1.00 90.50 141 GLY A N 1
ATOM 1084 C CA . GLY A 1 141 ? 1.531 9.853 -3.906 1.00 90.50 141 GLY A CA 1
ATOM 1085 C C . GLY A 1 141 ? 0.614 8.648 -4.120 1.00 90.50 141 GLY A C 1
ATOM 1086 O O . GLY A 1 141 ? 0.153 8.365 -5.229 1.00 90.50 141 GLY A O 1
ATOM 1087 N N . LEU A 1 142 ? 0.354 7.928 -3.029 1.00 93.44 142 LEU A N 1
ATOM 1088 C CA . LEU A 1 142 ? -0.560 6.786 -2.988 1.00 93.44 142 LEU A CA 1
ATOM 1089 C C . LEU A 1 142 ? -1.567 6.936 -1.852 1.00 93.44 142 LEU A C 1
ATOM 1091 O O . LEU A 1 142 ? -1.176 7.201 -0.712 1.00 93.44 142 LEU A O 1
ATOM 1095 N N . ASP A 1 143 ? -2.828 6.664 -2.165 1.00 93.62 143 ASP A N 1
ATOM 1096 C CA . ASP A 1 143 ? -3.910 6.502 -1.205 1.00 93.62 143 ASP A CA 1
ATOM 1097 C C . ASP A 1 143 ? -4.178 5.012 -0.988 1.00 93.62 143 ASP A C 1
ATOM 1099 O O . ASP A 1 143 ? -4.229 4.229 -1.940 1.00 93.62 143 ASP A O 1
ATOM 1103 N N . PHE A 1 144 ? -4.322 4.635 0.279 1.00 94.12 144 PHE A N 1
ATOM 1104 C CA . PHE A 1 144 ? -4.704 3.301 0.723 1.00 94.12 144 PHE A CA 1
ATOM 1105 C C . PHE A 1 144 ? -5.995 3.414 1.507 1.00 94.12 144 PHE A C 1
ATOM 1107 O O . PHE A 1 144 ? -6.028 4.141 2.501 1.00 94.12 144 PHE A O 1
ATOM 1114 N N . ASP A 1 145 ? -7.025 2.673 1.120 1.00 93.25 145 ASP A N 1
ATOM 1115 C CA . ASP A 1 145 ? -8.306 2.726 1.809 1.00 93.25 145 ASP A CA 1
ATOM 1116 C C . ASP A 1 145 ? -8.992 1.365 1.938 1.00 93.25 145 ASP A C 1
ATOM 1118 O O . ASP A 1 145 ? -8.795 0.425 1.165 1.00 93.25 145 ASP A O 1
ATOM 1122 N N . TRP A 1 146 ? -9.810 1.275 2.981 1.00 92.44 146 TRP A N 1
ATOM 1123 C CA . TRP A 1 146 ? -10.734 0.189 3.229 1.00 92.44 146 TRP A CA 1
ATOM 1124 C C . TRP A 1 146 ? -12.099 0.780 3.512 1.00 92.44 146 TRP A C 1
ATOM 1126 O O . TRP A 1 146 ? -12.248 1.657 4.369 1.00 92.44 146 TRP A O 1
ATOM 1136 N N . HIS A 1 147 ? -13.110 0.240 2.849 1.00 89.06 147 HIS A N 1
ATOM 1137 C CA . HIS A 1 147 ? -14.486 0.664 3.023 1.00 89.06 147 HIS A CA 1
ATOM 1138 C C . HIS A 1 147 ? -15.404 -0.546 3.220 1.00 89.06 147 HIS A C 1
ATOM 1140 O O . HIS A 1 147 ? -15.226 -1.617 2.641 1.00 89.06 147 HIS A O 1
ATOM 1146 N N . SER A 1 148 ? -16.409 -0.372 4.072 1.00 87.88 148 SER A N 1
ATOM 1147 C CA . SER A 1 148 ? -17.510 -1.311 4.247 1.00 87.88 148 SER A CA 1
ATOM 1148 C C . SER A 1 148 ? -18.807 -0.522 4.313 1.00 87.88 148 SER A C 1
ATOM 1150 O O . SER A 1 148 ? -19.125 0.079 5.343 1.00 87.88 148 SER A O 1
ATOM 1152 N N . ASP A 1 149 ? -19.561 -0.543 3.214 1.00 82.44 149 ASP A N 1
ATOM 1153 C CA . ASP A 1 149 ? -20.821 0.195 3.086 1.00 82.44 149 ASP A CA 1
ATOM 1154 C C . ASP A 1 149 ? -21.860 -0.294 4.103 1.00 82.44 149 ASP A C 1
ATOM 1156 O O . ASP A 1 149 ? -22.493 0.508 4.792 1.00 82.44 149 ASP A O 1
ATOM 1160 N N . ASP A 1 150 ? -21.962 -1.616 4.276 1.00 83.69 150 ASP A N 1
ATOM 1161 C CA . ASP A 1 150 ? -22.885 -2.254 5.221 1.00 83.69 150 ASP A CA 1
ATOM 1162 C C . ASP A 1 150 ? -22.628 -1.817 6.666 1.00 83.69 150 ASP A C 1
ATOM 1164 O O . ASP A 1 150 ? -23.558 -1.624 7.454 1.00 83.69 150 ASP A O 1
ATOM 1168 N N . ARG A 1 151 ? -21.351 -1.643 7.024 1.00 80.06 151 ARG A N 1
ATOM 1169 C CA . ARG A 1 151 ? -20.940 -1.234 8.371 1.00 80.06 151 ARG A CA 1
ATOM 1170 C C . ARG A 1 151 ? -20.792 0.278 8.501 1.00 80.06 151 ARG A C 1
ATOM 1172 O O . ARG A 1 151 ? -20.708 0.761 9.628 1.00 80.06 151 ARG A O 1
ATOM 1179 N N . LYS A 1 152 ? -20.832 1.031 7.397 1.00 85.50 152 LYS A N 1
ATOM 1180 C CA . LYS A 1 152 ? -20.503 2.465 7.335 1.00 85.50 152 LYS A CA 1
ATOM 1181 C C . LYS A 1 152 ? -19.140 2.758 7.960 1.00 85.50 152 LYS A C 1
ATOM 1183 O O . LYS A 1 152 ? -19.009 3.648 8.797 1.00 85.50 152 LYS A O 1
ATOM 1188 N N . ILE A 1 153 ? -18.158 1.939 7.604 1.00 89.00 153 ILE A N 1
ATOM 1189 C CA . ILE A 1 153 ? -16.777 2.077 8.055 1.00 89.00 153 ILE A CA 1
ATOM 1190 C C . ILE A 1 153 ? -15.932 2.477 6.854 1.00 89.00 153 ILE A C 1
ATOM 1192 O O . ILE A 1 153 ? -16.034 1.849 5.802 1.00 89.00 153 ILE A O 1
ATOM 1196 N N . MET A 1 154 ? -15.082 3.480 7.035 1.00 91.00 154 MET A N 1
ATOM 1197 C CA . MET A 1 154 ? -14.044 3.847 6.079 1.00 91.00 154 MET A CA 1
ATOM 1198 C C . MET A 1 154 ? -12.775 4.176 6.849 1.00 91.00 154 MET A C 1
ATOM 1200 O O . MET A 1 154 ? -12.835 4.831 7.887 1.00 91.00 154 MET A O 1
ATOM 1204 N N . VAL A 1 155 ? -11.626 3.739 6.362 1.00 93.06 155 VAL A N 1
ATOM 1205 C CA . VAL A 1 155 ? -10.333 4.106 6.938 1.00 93.06 155 VAL A CA 1
ATOM 1206 C C . VAL A 1 155 ? -9.277 4.079 5.855 1.00 93.06 155 VAL A C 1
ATOM 1208 O O . VAL A 1 155 ? -9.347 3.244 4.959 1.00 93.06 155 VAL A O 1
ATOM 1211 N N . GLY A 1 156 ? -8.311 4.981 5.933 1.00 93.94 156 GLY A N 1
ATOM 1212 C CA . GLY A 1 156 ? -7.223 5.017 4.977 1.00 93.94 156 GLY A CA 1
ATOM 1213 C C . GLY A 1 156 ? -6.047 5.868 5.422 1.00 93.94 156 GLY A C 1
ATOM 1214 O O . GLY A 1 156 ? -6.088 6.527 6.469 1.00 93.94 156 GLY A O 1
ATOM 1215 N N . PHE A 1 157 ? -4.979 5.800 4.634 1.00 95.12 157 PHE A N 1
ATOM 1216 C CA . PHE A 1 157 ? -3.803 6.649 4.773 1.00 95.12 157 PHE A CA 1
ATOM 1217 C C . PHE A 1 157 ? -3.202 7.027 3.407 1.00 95.12 157 PHE A C 1
ATOM 1219 O O . PHE A 1 157 ? -3.326 6.284 2.434 1.00 95.12 157 PHE A O 1
ATOM 1226 N N . THR A 1 158 ? -2.558 8.192 3.349 1.00 95.06 158 THR A N 1
ATOM 1227 C CA . THR A 1 158 ? -2.001 8.803 2.137 1.00 95.06 158 THR A CA 1
ATOM 1228 C C . THR A 1 158 ? -0.522 9.008 2.365 1.00 95.06 158 THR A C 1
ATOM 1230 O O . THR A 1 158 ? -0.099 9.570 3.383 1.00 95.06 158 THR A O 1
ATOM 1233 N N . VAL A 1 159 ? 0.266 8.582 1.389 1.00 94.06 159 VAL A N 1
ATOM 1234 C CA . VAL A 1 159 ? 1.697 8.844 1.331 1.00 94.06 159 VAL A CA 1
ATOM 1235 C C . VAL A 1 159 ? 1.965 9.792 0.175 1.00 94.06 159 VAL A C 1
ATOM 1237 O O . VAL A 1 159 ? 2.035 9.363 -0.974 1.00 94.06 159 VAL A O 1
ATOM 1240 N N . ASP A 1 160 ? 2.154 11.069 0.494 1.00 92.06 160 ASP A N 1
ATOM 1241 C CA . ASP A 1 160 ? 2.575 12.079 -0.478 1.00 92.06 160 ASP A CA 1
ATOM 1242 C C . ASP A 1 160 ? 4.107 12.106 -0.618 1.00 92.06 160 ASP A C 1
ATOM 1244 O O . ASP A 1 160 ? 4.813 11.969 0.391 1.00 92.06 160 ASP A O 1
ATOM 1248 N N . PRO A 1 161 ? 4.646 12.317 -1.834 1.00 88.44 161 PRO A N 1
ATOM 1249 C CA . PRO A 1 161 ? 6.090 12.373 -2.067 1.00 88.44 161 PRO A CA 1
ATOM 1250 C C . PRO A 1 161 ? 6.753 13.555 -1.351 1.00 88.44 161 PRO A C 1
ATOM 1252 O O . PRO A 1 161 ? 7.866 13.419 -0.850 1.00 88.44 161 PRO A O 1
ATOM 1255 N N . ASP A 1 162 ? 6.050 14.684 -1.253 1.00 87.06 162 ASP A N 1
ATOM 1256 C CA . ASP A 1 162 ? 6.591 15.941 -0.722 1.00 87.06 162 ASP A CA 1
ATOM 1257 C C . ASP A 1 162 ? 6.321 16.145 0.780 1.00 87.06 162 ASP A C 1
ATOM 1259 O O . ASP A 1 162 ? 6.695 17.170 1.353 1.00 87.06 162 ASP A O 1
ATOM 1263 N N . SER A 1 163 ? 5.659 15.187 1.437 1.00 88.31 163 SER A N 1
ATOM 1264 C CA . SER A 1 163 ? 5.325 15.267 2.862 1.00 88.31 163 SER A CA 1
ATOM 1265 C C . SER A 1 163 ? 6.128 14.257 3.664 1.00 88.31 163 SER A C 1
ATOM 1267 O O . SER A 1 163 ? 6.074 13.066 3.383 1.00 88.31 163 SER A O 1
ATOM 1269 N N . GLU A 1 164 ? 6.790 14.682 4.739 1.00 86.50 164 GLU A N 1
ATOM 1270 C CA . GLU A 1 164 ? 7.424 13.756 5.692 1.00 86.50 164 GLU A CA 1
ATOM 1271 C C . GLU A 1 164 ? 6.395 12.987 6.538 1.00 86.50 164 GLU A C 1
ATOM 1273 O O . GLU A 1 164 ? 6.658 11.869 6.994 1.00 86.50 164 GLU A O 1
ATOM 1278 N N . GLN A 1 165 ? 5.194 13.544 6.704 1.00 90.94 165 GLN A N 1
ATOM 1279 C CA . GLN A 1 165 ? 4.106 12.948 7.477 1.00 90.94 165 GLN A CA 1
ATOM 1280 C C . GLN A 1 165 ? 3.162 12.147 6.583 1.00 90.94 165 GLN A C 1
ATOM 1282 O O . GLN A 1 165 ? 2.969 12.472 5.410 1.00 90.94 165 GLN A O 1
ATOM 1287 N N . VAL A 1 166 ? 2.608 11.076 7.140 1.00 92.94 166 VAL A N 1
ATOM 1288 C CA . VAL A 1 166 ? 1.610 10.237 6.473 1.00 92.94 166 VAL A CA 1
ATOM 1289 C C . VAL A 1 166 ? 0.253 10.667 6.998 1.00 92.94 166 VAL A C 1
ATOM 1291 O O . VAL A 1 166 ? 0.007 10.598 8.205 1.00 92.94 166 VAL A O 1
ATOM 1294 N N . SER A 1 167 ? -0.612 11.127 6.104 1.00 94.12 167 SER A N 1
ATOM 1295 C CA . SER A 1 167 ? -1.971 11.528 6.460 1.00 94.12 167 SER A CA 1
ATOM 1296 C C . SER A 1 167 ? -2.823 10.284 6.678 1.00 94.12 167 SER A C 1
ATOM 1298 O O . SER A 1 167 ? -2.665 9.296 5.969 1.00 94.12 167 SER A O 1
ATOM 1300 N N . ALA A 1 168 ? -3.729 10.323 7.647 1.00 94.88 168 ALA A N 1
ATOM 1301 C CA . ALA A 1 168 ? -4.672 9.253 7.941 1.00 94.88 168 ALA A CA 1
ATOM 1302 C C . ALA A 1 168 ? -6.072 9.824 8.158 1.00 94.88 168 ALA A C 1
ATOM 1304 O O . ALA A 1 168 ? -6.236 10.939 8.661 1.00 94.88 168 ALA A O 1
ATOM 1305 N N . TRP A 1 169 ? -7.084 9.050 7.788 1.00 93.56 169 TRP A N 1
ATOM 1306 C CA . TRP A 1 169 ? -8.485 9.430 7.919 1.00 93.56 169 TRP A CA 1
ATOM 1307 C C . TRP A 1 169 ? -9.359 8.208 8.141 1.00 93.56 169 TRP A C 1
ATOM 1309 O O . TRP A 1 169 ? -8.981 7.069 7.857 1.00 93.56 169 TRP A O 1
ATOM 1319 N N . GLY A 1 170 ? -10.570 8.459 8.615 1.00 92.50 170 GLY A N 1
ATOM 1320 C CA . GLY A 1 170 ? -11.590 7.434 8.661 1.00 92.50 170 GLY A CA 1
ATOM 1321 C C . GLY A 1 170 ? -12.876 7.883 9.326 1.00 92.50 170 GLY A C 1
ATOM 1322 O O . GLY A 1 170 ? -13.008 8.993 9.837 1.00 92.50 170 GLY A O 1
ATOM 1323 N N . CYS A 1 171 ? -13.839 6.979 9.329 1.00 88.94 171 CYS A N 1
ATOM 1324 C CA . CYS A 1 171 ? -15.068 7.069 10.089 1.00 88.94 171 CYS A CA 1
ATOM 1325 C C . CYS A 1 171 ? -15.449 5.675 10.590 1.00 88.94 171 CYS A C 1
ATOM 1327 O O . CYS A 1 171 ? -15.261 4.665 9.904 1.00 88.94 171 CYS A O 1
ATOM 1329 N N . PHE A 1 172 ? -15.975 5.620 11.811 1.00 83.62 172 PHE A N 1
ATOM 1330 C CA . PHE A 1 172 ? -16.506 4.396 12.388 1.00 83.62 172 PHE A CA 1
ATOM 1331 C C . PHE A 1 172 ? -18.032 4.446 12.457 1.00 83.62 172 PHE A C 1
ATOM 1333 O O . PHE A 1 172 ? -18.646 5.513 12.504 1.00 83.62 172 PHE A O 1
ATOM 1340 N N . HIS A 1 173 ? -18.659 3.272 12.520 1.00 73.88 173 HIS A N 1
ATOM 1341 C CA . HIS A 1 173 ? -20.099 3.167 12.700 1.00 73.88 173 HIS A CA 1
ATOM 1342 C C . HIS A 1 173 ? -20.573 3.932 13.946 1.00 73.88 173 HIS A C 1
ATOM 1344 O O . HIS A 1 173 ? -20.238 3.565 15.074 1.00 73.88 173 HIS A O 1
ATOM 1350 N N . GLY A 1 174 ? -21.402 4.956 13.738 1.00 69.81 174 GLY A N 1
ATOM 1351 C CA . GLY A 1 174 ? -21.959 5.784 14.810 1.00 69.81 174 GLY A CA 1
ATOM 1352 C C .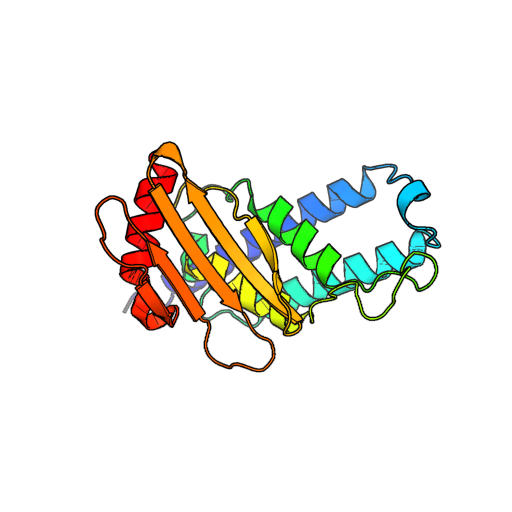 GLY A 1 174 ? -21.155 7.046 15.130 1.00 69.81 174 GLY A C 1
ATOM 1353 O O . GLY A 1 174 ? -21.644 7.863 15.911 1.00 69.81 174 GLY A O 1
ATOM 1354 N N . ASP A 1 175 ? -19.990 7.243 14.507 1.00 78.50 175 ASP A N 1
ATOM 1355 C CA . ASP A 1 175 ? -19.308 8.535 14.533 1.00 78.50 175 ASP A CA 1
ATOM 1356 C C . ASP A 1 175 ? -20.096 9.537 13.678 1.00 78.50 175 ASP A C 1
ATOM 1358 O O . ASP A 1 175 ? -20.582 9.210 12.592 1.00 78.50 175 ASP A O 1
ATOM 1362 N N . GLN A 1 176 ? -20.266 10.758 14.192 1.00 69.25 176 GLN A N 1
ATOM 1363 C CA . GLN A 1 176 ? -20.973 11.821 13.469 1.00 69.25 176 GLN A CA 1
ATOM 1364 C C . GLN A 1 176 ? -20.089 12.477 12.403 1.00 69.25 176 GLN A C 1
ATOM 1366 O O . GLN A 1 176 ? -20.620 12.924 11.389 1.00 69.25 176 GLN A O 1
ATOM 1371 N N . ASP A 1 177 ? -18.767 12.465 12.602 1.00 80.38 177 ASP A N 1
ATOM 1372 C CA . ASP A 1 177 ? -17.801 13.168 11.762 1.00 80.38 177 ASP A CA 1
ATOM 1373 C C . ASP A 1 177 ? -16.657 12.250 11.311 1.00 80.38 177 ASP A C 1
ATOM 1375 O O . ASP A 1 177 ? -16.217 11.356 12.040 1.00 80.38 177 ASP A O 1
ATOM 1379 N N . LEU A 1 178 ? -16.149 12.517 10.105 1.00 88.88 178 LEU A N 1
ATOM 1380 C CA . LEU A 1 178 ? -14.880 11.979 9.622 1.00 88.88 178 LEU A CA 1
ATOM 1381 C C . LEU A 1 178 ? -13.749 12.501 10.519 1.00 88.88 178 LEU A C 1
ATOM 1383 O O . LEU A 1 178 ? -13.654 13.705 10.765 1.00 88.88 178 LEU A O 1
ATOM 1387 N N . TRP A 1 179 ? -12.866 11.617 10.976 1.00 91.81 179 TRP A N 1
ATOM 1388 C CA . TRP A 1 179 ? -11.615 12.032 11.598 1.00 91.81 179 TRP A CA 1
ATOM 1389 C C . TRP A 1 179 ? -10.497 12.088 10.555 1.00 91.81 179 TRP A C 1
ATOM 1391 O O . TRP A 1 179 ? -10.461 11.292 9.618 1.00 91.81 179 TRP A O 1
ATOM 1401 N N . SER A 1 180 ? -9.567 13.019 10.747 1.00 93.31 180 SER A N 1
ATOM 1402 C CA . SER A 1 180 ? -8.352 13.167 9.945 1.00 93.31 180 SER A CA 1
ATOM 1403 C C . SER A 1 180 ? -7.188 13.598 10.836 1.00 93.31 180 SER A C 1
ATOM 1405 O O . SER A 1 180 ? -7.403 14.308 11.822 1.00 93.31 180 SER A O 1
ATOM 1407 N N . GLY A 1 181 ? -5.969 13.205 10.486 1.00 92.94 181 GLY A N 1
ATOM 1408 C CA . GLY A 1 181 ? -4.746 13.575 11.198 1.00 92.94 181 GLY A CA 1
ATOM 1409 C C . GLY A 1 181 ? -3.529 12.890 10.592 1.00 92.94 181 GLY A C 1
ATOM 1410 O O . GLY A 1 181 ? -3.562 12.480 9.433 1.00 92.94 181 GLY A O 1
ATOM 1411 N N . THR A 1 182 ? -2.464 12.734 11.371 1.00 94.62 182 THR A N 1
ATOM 1412 C CA . THR A 1 182 ? -1.327 11.886 10.977 1.00 94.62 182 THR A CA 1
ATOM 1413 C C . THR A 1 182 ? -1.590 10.419 11.321 1.00 94.62 182 THR A C 1
ATOM 1415 O O . THR A 1 182 ? -2.417 10.107 12.190 1.00 94.62 182 THR A O 1
ATOM 1418 N N . ILE A 1 183 ? -0.884 9.494 10.665 1.00 90.19 183 ILE A N 1
ATOM 1419 C CA . ILE A 1 183 ? -0.989 8.066 10.982 1.00 90.19 183 ILE A CA 1
ATOM 1420 C C . ILE A 1 183 ? -0.536 7.769 12.415 1.00 90.19 183 ILE A C 1
ATOM 1422 O O . ILE A 1 183 ? -1.131 6.928 13.088 1.00 90.19 183 ILE A O 1
ATOM 1426 N N . GLU A 1 184 ? 0.459 8.500 12.921 1.00 88.38 184 GLU A N 1
ATOM 1427 C CA . GLU A 1 184 ? 0.955 8.363 14.288 1.00 88.38 184 GLU A CA 1
ATOM 1428 C C . GLU A 1 184 ? -0.107 8.757 15.322 1.00 88.38 184 GLU A C 1
ATOM 1430 O O . GLU A 1 184 ? -0.322 8.029 16.292 1.00 88.38 184 GLU A O 1
ATOM 1435 N N . GLU A 1 185 ? -0.805 9.873 15.105 1.00 91.12 185 GLU A N 1
ATOM 1436 C CA . GLU A 1 185 ? -1.899 10.333 15.975 1.00 91.12 185 GLU A CA 1
ATOM 1437 C C . GLU A 1 185 ? -3.130 9.425 15.893 1.00 91.12 185 GLU A C 1
ATOM 1439 O O . GLU A 1 185 ? -3.906 9.316 16.844 1.00 91.12 185 GLU A O 1
ATOM 1444 N N . SER A 1 186 ? -3.312 8.771 14.748 1.00 90.12 186 SER A N 1
ATOM 1445 C CA . SER A 1 186 ? -4.526 8.024 14.427 1.00 90.12 186 SER A CA 1
ATOM 1446 C C . SER A 1 186 ? -4.397 6.522 14.643 1.00 90.12 186 SER A C 1
ATOM 1448 O O . SER A 1 186 ? -5.369 5.800 14.430 1.00 90.12 186 SER A O 1
ATOM 1450 N N . LYS A 1 187 ? -3.235 6.039 15.097 1.00 86.56 187 LYS A N 1
ATOM 1451 C CA . LYS A 1 187 ? -2.914 4.609 15.172 1.00 86.56 187 LYS A CA 1
ATOM 1452 C C . LYS A 1 187 ? -3.966 3.782 15.913 1.00 86.56 187 LYS A C 1
ATOM 1454 O O . LYS A 1 187 ? -4.442 2.790 15.376 1.00 86.56 187 LYS A O 1
ATOM 1459 N N . GLU A 1 188 ? -4.395 4.212 17.099 1.00 86.19 188 GLU A N 1
ATOM 1460 C CA . GLU A 1 188 ? -5.408 3.484 17.883 1.00 86.19 188 GLU A CA 1
ATOM 1461 C C . GLU A 1 188 ? -6.771 3.432 17.166 1.00 86.19 188 GLU A C 1
ATOM 1463 O O . GLU A 1 188 ? -7.447 2.400 17.153 1.00 86.19 188 GLU A O 1
ATOM 1468 N N . LYS A 1 189 ? -7.174 4.537 16.521 1.00 88.31 189 LYS A N 1
ATOM 1469 C CA . LYS A 1 189 ? -8.416 4.596 15.735 1.00 88.31 189 LYS A CA 1
ATOM 1470 C C . LYS A 1 189 ? -8.331 3.702 14.504 1.00 88.31 189 LYS A C 1
ATOM 1472 O O . LYS A 1 189 ? -9.299 3.006 14.192 1.00 88.31 189 LYS A O 1
ATOM 1477 N N . PHE A 1 190 ? -7.182 3.705 13.838 1.00 87.50 190 PHE A N 1
ATOM 1478 C CA . PHE A 1 190 ? -6.895 2.864 12.687 1.00 87.50 190 PHE A CA 1
ATOM 1479 C C . PHE A 1 190 ? -6.980 1.385 13.077 1.00 87.50 190 PHE A C 1
ATOM 1481 O O . PHE A 1 190 ? -7.800 0.659 12.525 1.00 87.50 190 PHE A O 1
ATOM 1488 N N . GLU A 1 191 ? -6.241 0.959 14.106 1.00 84.31 191 GLU A N 1
ATOM 1489 C CA . GLU A 1 191 ? -6.244 -0.420 14.610 1.00 84.31 191 GLU A CA 1
ATOM 1490 C C . GLU A 1 191 ? -7.655 -0.892 14.980 1.00 84.31 191 GLU A C 1
ATOM 1492 O O . GLU A 1 191 ? -8.096 -1.956 14.537 1.00 84.31 191 GLU A O 1
ATOM 1497 N N . ARG A 1 192 ? -8.410 -0.081 15.735 1.00 85.06 192 ARG A N 1
ATOM 1498 C CA . ARG A 1 192 ? -9.800 -0.393 16.101 1.00 85.06 192 ARG A CA 1
ATOM 1499 C C . ARG A 1 192 ? -10.693 -0.572 14.872 1.00 85.06 192 ARG A C 1
ATOM 1501 O O . ARG A 1 192 ? -11.529 -1.478 14.850 1.00 85.06 192 ARG A O 1
ATOM 1508 N N . THR A 1 193 ? -10.532 0.286 13.869 1.00 86.75 193 THR A N 1
ATOM 1509 C CA . THR A 1 193 ? -11.330 0.241 12.639 1.00 86.75 193 THR A CA 1
ATOM 1510 C C . THR A 1 193 ? -10.987 -0.992 11.808 1.00 86.75 193 THR A C 1
ATOM 1512 O O . THR A 1 193 ? -11.885 -1.721 11.388 1.00 86.75 193 THR A O 1
ATOM 1515 N N . MET A 1 194 ? -9.698 -1.301 11.678 1.00 84.19 194 MET A N 1
ATOM 1516 C CA . MET A 1 194 ? -9.221 -2.498 10.992 1.00 84.19 194 MET A CA 1
ATOM 1517 C C . MET A 1 194 ? -9.674 -3.790 11.674 1.00 84.19 194 MET A C 1
ATOM 1519 O O . MET A 1 194 ? -10.103 -4.716 10.993 1.00 84.19 194 MET A O 1
ATOM 1523 N N . CYS A 1 195 ? -9.673 -3.849 13.010 1.00 82.06 195 CYS A N 1
ATOM 1524 C CA . CYS A 1 195 ? -10.206 -5.001 13.746 1.00 82.06 195 CYS A CA 1
ATOM 1525 C C . CYS A 1 195 ? -11.701 -5.213 13.471 1.00 82.06 195 CYS A C 1
ATOM 1527 O O . CYS A 1 195 ? -12.159 -6.347 13.328 1.00 82.06 195 CYS A O 1
ATOM 1529 N N . ALA A 1 196 ? -12.473 -4.128 13.374 1.00 83.56 196 ALA A N 1
ATOM 1530 C CA . ALA A 1 196 ? -13.890 -4.212 13.043 1.00 83.56 196 ALA A CA 1
ATOM 1531 C C . ALA A 1 196 ? -14.134 -4.635 11.588 1.00 83.56 196 ALA A C 1
ATOM 1533 O O . ALA A 1 196 ? -15.136 -5.294 11.321 1.00 83.56 196 ALA A O 1
ATOM 1534 N N . LEU A 1 197 ? -13.243 -4.282 10.661 1.00 82.50 197 LEU A N 1
ATOM 1535 C CA . LEU A 1 197 ? -13.295 -4.746 9.273 1.00 82.50 197 LEU A CA 1
ATOM 1536 C C . LEU A 1 197 ? -12.897 -6.223 9.145 1.00 82.50 197 LEU A C 1
ATOM 1538 O O . LEU A 1 197 ? -13.557 -6.955 8.420 1.00 82.50 197 LEU A O 1
ATOM 1542 N N . ALA A 1 198 ? -11.878 -6.675 9.879 1.00 78.19 198 ALA A N 1
ATOM 1543 C CA . ALA A 1 198 ? -11.403 -8.062 9.856 1.00 78.19 198 ALA A CA 1
ATOM 1544 C C . ALA A 1 198 ? -12.387 -9.059 10.501 1.00 78.19 198 ALA A C 1
ATOM 1546 O O . ALA A 1 198 ? -12.426 -10.228 10.135 1.00 78.19 198 ALA A O 1
ATOM 1547 N N . ALA A 1 199 ? -13.219 -8.611 11.447 1.00 74.44 199 ALA A N 1
ATOM 1548 C CA . ALA A 1 199 ? -14.289 -9.419 12.042 1.00 74.44 199 ALA A CA 1
ATOM 1549 C C . ALA A 1 199 ? -15.545 -9.543 11.141 1.00 74.44 199 ALA A C 1
ATOM 1551 O O . ALA A 1 199 ? -16.653 -9.763 11.645 1.00 74.44 199 ALA A O 1
ATOM 1552 N N . ALA A 1 200 ? -15.424 -9.282 9.837 1.00 61.22 200 ALA A N 1
ATOM 1553 C CA . ALA A 1 200 ? -16.500 -9.365 8.847 1.00 61.22 200 ALA A CA 1
ATOM 1554 C C . ALA A 1 200 ? -16.412 -10.634 8.010 1.00 61.22 200 ALA A C 1
ATOM 1556 O O . ALA A 1 200 ? -17.496 -11.218 7.785 1.00 61.22 200 ALA A O 1
#

Sequence (200 aa):
MAKGTMDRTAADEAVVAFDNAARALDTRWNGRDYRSDRHGYADAEYRARRVEALECLRQHLRQSEQKAGVLAGCRQLPRWLTGVLELLVELSVPLPPADAADSDQVPSTSAEVSVRSLRVLLDLLVPDMPEPLISPNETGGLDFDWHSDDRKIMVGFTVDPDSEQVSAWGCFHGDQDLWSGTIEESKEKFERTMCALAAA